Protein AF-A0A5D2ZZ14-F1 (afdb_monomer)

Radius of gyration: 27.34 Å; Cα contacts (8 Å, |Δi|>4): 547; chains: 1; bounding box: 108×76×52 Å

Structure (mmCIF, N/CA/C/O backbone):
data_AF-A0A5D2ZZ14-F1
#
_entry.id   AF-A0A5D2ZZ14-F1
#
loop_
_atom_site.group_PDB
_atom_site.id
_atom_site.type_symbol
_atom_site.label_atom_id
_atom_site.label_alt_id
_atom_site.label_comp_id
_atom_site.label_asym_id
_atom_site.label_entity_id
_atom_site.label_seq_id
_atom_site.pdbx_PDB_ins_code
_atom_site.Cartn_x
_atom_site.Cartn_y
_atom_site.Cartn_z
_atom_site.occupancy
_atom_site.B_iso_or_equiv
_atom_site.auth_seq_id
_atom_site.auth_comp_id
_atom_site.auth_asym_id
_atom_site.auth_atom_id
_atom_site.pdbx_PDB_model_num
ATOM 1 N N . MET A 1 1 ? 46.702 -45.401 -21.274 1.00 42.28 1 MET A N 1
ATOM 2 C CA . MET A 1 1 ? 46.137 -44.127 -21.762 1.00 42.28 1 MET A CA 1
ATOM 3 C C . MET A 1 1 ? 44.648 -44.325 -21.913 1.00 42.28 1 MET A C 1
ATOM 5 O O . MET A 1 1 ? 44.221 -45.304 -22.508 1.00 42.28 1 MET A O 1
ATOM 9 N N . THR A 1 2 ? 43.907 -43.478 -21.222 1.00 32.59 2 THR A N 1
ATOM 10 C CA . THR A 1 2 ? 42.638 -43.782 -20.563 1.00 32.59 2 THR A CA 1
ATOM 11 C C . THR A 1 2 ? 41.507 -43.068 -21.288 1.00 32.59 2 THR A C 1
ATOM 13 O O . THR A 1 2 ? 41.623 -41.875 -21.540 1.00 32.59 2 THR A O 1
ATOM 16 N N . THR A 1 3 ? 40.404 -43.756 -21.573 1.00 31.88 3 THR A N 1
ATOM 17 C CA . THR A 1 3 ? 39.113 -43.118 -21.870 1.00 31.88 3 THR A CA 1
ATOM 18 C C . THR A 1 3 ? 38.032 -43.852 -21.079 1.00 31.88 3 THR A C 1
ATOM 20 O O . THR A 1 3 ? 37.531 -44.894 -21.483 1.00 31.88 3 THR A O 1
ATOM 23 N N . MET A 1 4 ? 37.735 -43.330 -19.884 1.00 31.64 4 MET A N 1
ATOM 24 C CA . MET A 1 4 ? 36.569 -43.718 -19.091 1.00 31.64 4 MET A CA 1
ATOM 25 C C . MET A 1 4 ? 35.411 -42.791 -19.456 1.00 31.64 4 MET A C 1
ATOM 27 O O . MET A 1 4 ? 35.480 -41.582 -19.248 1.00 31.64 4 MET A O 1
ATOM 31 N N . THR A 1 5 ? 34.348 -43.371 -19.999 1.00 32.75 5 THR A N 1
ATOM 32 C CA . THR A 1 5 ? 33.032 -42.753 -20.170 1.00 32.75 5 THR A CA 1
ATOM 33 C C . THR A 1 5 ? 32.261 -42.845 -18.855 1.00 32.75 5 THR A C 1
ATOM 35 O O . THR A 1 5 ? 31.890 -43.940 -18.437 1.00 32.75 5 THR A O 1
ATOM 38 N N . ALA A 1 6 ? 32.024 -41.705 -18.203 1.00 32.75 6 ALA A N 1
ATOM 39 C CA . ALA A 1 6 ? 31.166 -41.598 -17.026 1.00 32.75 6 ALA A CA 1
ATOM 40 C C . ALA A 1 6 ? 29.782 -41.071 -17.437 1.00 32.75 6 ALA A C 1
ATOM 42 O O . ALA A 1 6 ? 29.617 -39.905 -17.785 1.00 32.75 6 ALA A O 1
ATOM 43 N N . THR A 1 7 ? 28.788 -41.953 -17.404 1.00 30.28 7 THR A N 1
ATOM 44 C CA . THR A 1 7 ? 27.357 -41.632 -17.442 1.00 30.28 7 THR A CA 1
ATOM 45 C C . THR A 1 7 ? 26.909 -41.173 -16.055 1.00 30.28 7 THR A C 1
ATOM 47 O O . THR A 1 7 ? 26.884 -41.977 -15.125 1.00 30.28 7 THR A O 1
ATOM 50 N N . ALA A 1 8 ? 26.556 -39.894 -15.913 1.00 31.27 8 ALA A N 1
ATOM 51 C CA . ALA A 1 8 ? 25.973 -39.342 -14.693 1.00 31.27 8 ALA A CA 1
ATOM 52 C C . ALA A 1 8 ? 24.440 -39.342 -14.796 1.00 31.27 8 ALA A C 1
ATOM 54 O O . ALA A 1 8 ? 23.846 -38.585 -15.561 1.00 31.27 8 ALA A O 1
ATOM 55 N N . THR A 1 9 ? 23.807 -40.220 -14.026 1.00 29.83 9 THR A N 1
ATOM 56 C CA . THR A 1 9 ? 22.367 -40.251 -13.754 1.00 29.83 9 THR A CA 1
ATOM 57 C C . THR A 1 9 ? 22.027 -39.250 -12.648 1.00 29.83 9 THR A C 1
ATOM 59 O O . THR A 1 9 ? 22.594 -39.325 -11.559 1.00 29.83 9 THR A O 1
ATOM 62 N N . ALA A 1 10 ? 21.104 -38.325 -12.919 1.00 32.06 10 ALA A N 1
ATOM 63 C CA . ALA A 1 10 ? 20.588 -37.355 -11.950 1.00 32.06 10 ALA A CA 1
ATOM 64 C C . ALA A 1 10 ? 19.589 -38.008 -10.967 1.00 32.06 10 ALA A C 1
ATOM 66 O O . ALA A 1 10 ? 18.747 -38.792 -11.414 1.00 32.06 10 ALA A O 1
ATOM 67 N N . PRO A 1 11 ? 19.627 -37.693 -9.656 1.00 34.91 11 PRO A N 1
ATOM 68 C CA . PRO A 1 11 ? 18.596 -38.117 -8.714 1.00 34.91 11 PRO A CA 1
ATOM 69 C C . PRO A 1 11 ? 17.420 -37.117 -8.687 1.00 34.91 11 PRO A C 1
ATOM 71 O O . PRO A 1 11 ? 17.613 -35.929 -8.965 1.00 34.91 11 PRO A O 1
ATOM 74 N N . PRO A 1 12 ? 16.196 -37.561 -8.349 1.00 30.20 12 PRO A N 1
ATOM 75 C CA . PRO A 1 12 ? 15.028 -36.691 -8.284 1.00 30.20 12 PRO A CA 1
ATOM 76 C C . PRO A 1 12 ? 15.084 -35.811 -7.028 1.00 30.20 12 PRO A C 1
ATOM 78 O O . PRO A 1 12 ? 15.331 -36.292 -5.922 1.00 30.20 12 PRO A O 1
ATOM 81 N N . CYS A 1 13 ? 14.851 -34.510 -7.206 1.00 27.03 13 CYS A N 1
ATOM 82 C CA . CYS A 1 13 ? 14.815 -33.535 -6.123 1.00 27.03 13 CYS A CA 1
ATOM 83 C C . CYS A 1 13 ? 13.505 -33.687 -5.331 1.00 27.03 13 CYS A C 1
ATOM 85 O O . CYS A 1 13 ? 12.409 -33.545 -5.875 1.00 27.03 13 CYS A O 1
ATOM 87 N N . VAL A 1 14 ? 13.641 -34.028 -4.051 1.00 29.66 14 VAL A N 1
ATOM 88 C CA . VAL A 1 14 ? 12.559 -34.186 -3.077 1.00 29.66 14 VAL A CA 1
ATOM 89 C C . VAL A 1 14 ? 12.179 -32.805 -2.545 1.00 29.66 14 VAL A C 1
ATOM 91 O O . VAL A 1 14 ? 13.000 -32.124 -1.937 1.00 29.66 14 VAL A O 1
ATOM 94 N N . ALA A 1 15 ? 10.930 -32.393 -2.762 1.00 29.52 15 ALA A N 1
ATOM 95 C CA . ALA A 1 15 ? 10.366 -31.190 -2.165 1.00 29.52 15 ALA A CA 1
ATOM 96 C C . ALA A 1 15 ? 10.043 -31.443 -0.682 1.00 29.52 15 ALA A C 1
ATOM 98 O O . ALA A 1 15 ? 9.149 -32.226 -0.358 1.00 29.52 15 ALA A O 1
ATOM 99 N N . HIS A 1 16 ? 10.755 -30.771 0.224 1.00 26.58 16 HIS A N 1
ATOM 100 C CA . HIS A 1 16 ? 10.372 -30.695 1.632 1.00 26.58 16 HIS A CA 1
ATOM 101 C C . HIS A 1 16 ? 9.268 -29.642 1.807 1.00 26.58 16 HIS A C 1
ATOM 103 O O . HIS A 1 16 ? 9.527 -28.442 1.837 1.00 26.58 16 HIS A O 1
ATOM 109 N N . LEU A 1 17 ? 8.024 -30.113 1.927 1.00 26.77 17 LEU A N 1
ATOM 110 C CA . LEU A 1 17 ? 6.899 -29.351 2.467 1.00 26.77 17 LEU A CA 1
ATOM 111 C C . LEU A 1 17 ? 7.057 -29.226 3.988 1.00 26.77 17 LEU A C 1
ATOM 113 O O . LEU A 1 17 ? 6.993 -30.228 4.701 1.00 26.77 17 LEU A O 1
ATOM 117 N N . VAL A 1 18 ? 7.189 -28.002 4.495 1.00 28.42 18 VAL A N 1
ATOM 118 C CA . VAL A 1 18 ? 6.901 -27.699 5.903 1.00 28.42 18 VAL A CA 1
ATOM 119 C C . VAL A 1 18 ? 5.421 -27.335 5.983 1.00 28.42 18 VAL A C 1
ATOM 121 O O . VAL A 1 18 ? 5.010 -26.248 5.589 1.00 28.42 18 VAL A O 1
ATOM 124 N N . SER A 1 19 ? 4.599 -28.286 6.433 1.00 25.14 19 SER A N 1
ATOM 125 C CA . SER A 1 19 ? 3.158 -28.098 6.605 1.00 25.14 19 SER A CA 1
ATOM 126 C C . SER A 1 19 ? 2.850 -27.315 7.881 1.00 25.14 19 SER A C 1
ATOM 128 O O . SER A 1 19 ? 3.304 -27.703 8.960 1.00 25.14 19 SER A O 1
ATOM 130 N N . ARG A 1 20 ? 1.965 -26.319 7.796 1.00 27.44 20 ARG A N 1
ATOM 131 C CA . ARG A 1 20 ? 1.110 -25.919 8.919 1.00 27.44 20 ARG A CA 1
ATOM 132 C C . ARG A 1 20 ? -0.347 -26.256 8.575 1.00 27.44 20 ARG A C 1
ATOM 134 O O . ARG A 1 20 ? -0.914 -25.718 7.638 1.00 27.44 20 ARG A O 1
ATOM 141 N N . SER A 1 21 ? -0.853 -27.250 9.310 1.00 26.89 21 SER A N 1
ATOM 142 C CA . SER A 1 21 ? -2.240 -27.587 9.676 1.00 26.89 21 SER A CA 1
ATOM 143 C C . SER A 1 21 ? -3.395 -27.170 8.745 1.00 26.89 21 SER A C 1
ATOM 145 O O . SER A 1 21 ? -3.759 -26.003 8.679 1.00 26.89 21 SER A O 1
ATOM 147 N N . THR A 1 22 ? -4.073 -28.155 8.142 1.00 28.88 22 THR A N 1
ATOM 148 C CA . THR A 1 22 ? -5.430 -27.999 7.584 1.00 28.88 22 THR A CA 1
ATOM 149 C C . THR A 1 22 ? -6.425 -28.833 8.389 1.00 28.88 22 THR A C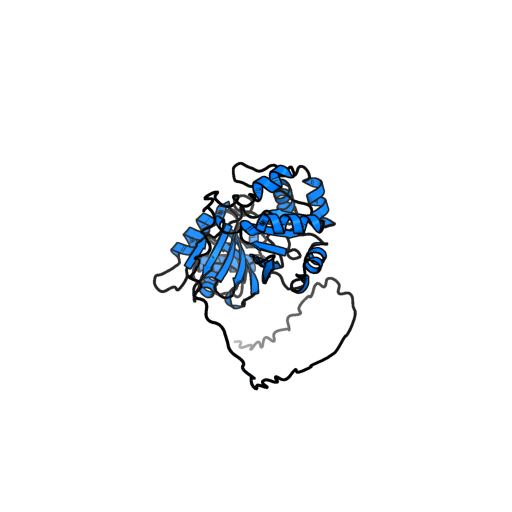 1
ATOM 151 O O . THR A 1 22 ? -6.304 -30.056 8.496 1.00 28.88 22 THR A O 1
ATOM 154 N N . ALA A 1 23 ? -7.427 -28.161 8.958 1.00 29.58 23 ALA A N 1
ATOM 155 C CA . ALA A 1 23 ? -8.636 -28.790 9.469 1.00 29.58 23 ALA A CA 1
ATOM 156 C C . ALA A 1 23 ? -9.648 -28.993 8.325 1.00 29.58 23 ALA A C 1
ATOM 158 O O . ALA A 1 23 ? -9.678 -28.264 7.338 1.00 29.58 23 ALA A O 1
ATOM 159 N N . ARG A 1 24 ? -10.428 -30.062 8.462 1.00 26.81 24 ARG A N 1
ATOM 160 C CA . ARG A 1 24 ? -11.252 -30.746 7.457 1.00 26.81 24 ARG A CA 1
ATOM 161 C C . ARG A 1 24 ? -12.703 -30.222 7.460 1.00 26.81 24 ARG A C 1
ATOM 163 O O . ARG A 1 24 ? -13.135 -29.751 8.503 1.00 26.81 24 ARG A O 1
ATOM 170 N N . LEU A 1 25 ? -13.437 -30.493 6.359 1.00 26.95 25 LEU A N 1
ATOM 171 C CA . LEU A 1 25 ? -14.916 -30.570 6.145 1.00 26.95 25 LEU A CA 1
ATOM 172 C C . LEU A 1 25 ? -15.438 -29.520 5.138 1.00 26.95 25 LEU A C 1
ATOM 174 O O . LEU A 1 25 ? -14.939 -28.411 5.119 1.00 26.95 25 LEU A O 1
ATOM 178 N N . GLN A 1 26 ? -16.482 -29.717 4.327 1.00 28.02 26 GLN A N 1
ATOM 179 C CA . GLN A 1 26 ? -17.103 -30.861 3.646 1.00 28.02 26 GLN A CA 1
ATOM 180 C C . GLN A 1 26 ? -18.035 -30.258 2.553 1.00 28.02 26 GLN A C 1
ATOM 182 O O . GLN A 1 26 ? -18.461 -29.115 2.659 1.00 28.02 26 GLN A O 1
ATOM 187 N N . HIS A 1 27 ? -18.306 -31.036 1.502 1.00 25.66 27 HIS A N 1
ATOM 188 C CA . HIS A 1 27 ? -19.224 -30.846 0.357 1.00 25.66 27 HIS A CA 1
ATOM 189 C C . HIS A 1 27 ? -20.370 -29.808 0.405 1.00 25.66 27 HIS A C 1
ATOM 191 O O . HIS A 1 27 ? -21.161 -29.805 1.339 1.00 25.66 27 HIS A O 1
ATOM 197 N N . SER A 1 28 ? -20.650 -29.180 -0.754 1.00 26.64 28 SER A N 1
ATOM 198 C CA . SER A 1 28 ? -22.007 -29.189 -1.342 1.00 26.64 28 SER A CA 1
ATOM 199 C C . SER A 1 28 ? -22.012 -28.903 -2.858 1.00 26.64 28 SER A C 1
ATOM 201 O O . SER A 1 28 ? -21.246 -28.083 -3.355 1.00 26.64 28 SER A O 1
ATOM 203 N N . ARG A 1 29 ? -22.868 -29.632 -3.588 1.00 24.75 29 ARG A N 1
ATOM 204 C CA . ARG A 1 29 ? -23.187 -29.525 -5.029 1.00 24.75 29 ARG A CA 1
ATOM 205 C C . ARG A 1 29 ? -24.448 -28.663 -5.217 1.00 24.75 29 ARG A C 1
ATOM 207 O O . ARG A 1 29 ? -25.246 -28.600 -4.291 1.00 24.75 29 ARG A O 1
ATOM 214 N N . ALA A 1 30 ? -24.675 -28.223 -6.466 1.00 25.44 30 ALA A N 1
ATOM 215 C CA . ALA A 1 30 ? -25.934 -27.754 -7.099 1.00 25.44 30 ALA A CA 1
ATOM 216 C C . ALA A 1 30 ? -25.952 -26.244 -7.404 1.00 25.44 30 ALA A C 1
ATOM 218 O O . ALA A 1 30 ? -25.410 -25.460 -6.646 1.00 25.44 30 ALA A O 1
ATOM 219 N N . ALA A 1 31 ? -26.578 -25.737 -8.465 1.00 26.89 31 ALA A N 1
ATOM 220 C CA . ALA A 1 31 ? -27.102 -26.312 -9.699 1.00 26.89 31 ALA A CA 1
ATOM 221 C C . ALA A 1 31 ? -27.309 -25.151 -10.688 1.00 26.89 31 ALA A C 1
ATOM 223 O O . ALA A 1 31 ? -27.576 -24.014 -10.310 1.00 26.89 31 ALA A O 1
ATOM 224 N N . LEU A 1 32 ? -27.180 -25.495 -11.962 1.00 23.08 32 LEU A N 1
ATOM 225 C CA . LEU A 1 32 ? -27.415 -24.684 -13.145 1.00 23.08 32 LEU A CA 1
ATOM 226 C C . LEU A 1 32 ? -28.915 -24.364 -13.279 1.00 23.08 32 LEU A C 1
ATOM 228 O O . LEU A 1 32 ? -29.704 -25.304 -13.328 1.00 23.08 32 LEU A O 1
ATOM 232 N N . LEU A 1 33 ? -29.315 -23.097 -13.426 1.00 26.55 33 LEU A N 1
ATOM 233 C CA . LEU A 1 33 ? -30.639 -22.752 -13.961 1.00 26.55 33 LEU A CA 1
ATOM 234 C C . LEU A 1 33 ? -30.565 -21.528 -14.881 1.00 26.55 33 LEU A C 1
ATOM 236 O O . LEU A 1 33 ? -30.298 -20.403 -14.472 1.00 26.55 33 LEU A O 1
ATOM 240 N N . LEU A 1 34 ? -30.816 -21.819 -16.156 1.00 24.48 34 LEU A N 1
ATOM 241 C CA . LEU A 1 34 ? -31.118 -20.904 -17.250 1.00 24.48 34 LEU A CA 1
ATOM 242 C C . LEU A 1 34 ? -32.399 -20.116 -16.950 1.00 24.48 34 LEU A C 1
ATOM 244 O O . LEU A 1 34 ? -33.389 -20.712 -16.523 1.00 24.48 34 LEU A O 1
ATOM 248 N N . HIS A 1 35 ? -32.434 -18.827 -17.292 1.00 28.47 35 HIS A N 1
ATOM 249 C CA . HIS A 1 35 ? -33.689 -18.119 -17.539 1.00 28.47 35 HIS A CA 1
ATOM 250 C C . HIS A 1 35 ? -33.669 -17.437 -18.905 1.00 28.47 35 HIS A C 1
ATOM 252 O O . HIS A 1 35 ? -32.748 -16.709 -19.267 1.00 28.47 35 HIS A O 1
ATOM 258 N N . GLN A 1 36 ? -34.699 -17.783 -19.672 1.00 28.59 36 GLN A N 1
ATOM 259 C CA . GLN A 1 36 ? -34.984 -17.352 -21.027 1.00 28.59 36 GLN A CA 1
ATOM 260 C C . GLN A 1 36 ? -35.676 -15.987 -21.025 1.00 28.59 36 GLN A C 1
ATOM 262 O O . GLN A 1 36 ? -36.493 -15.680 -20.159 1.00 28.59 36 GLN A O 1
ATOM 267 N N . ASN A 1 37 ? -35.373 -15.207 -22.060 1.00 27.06 37 ASN A N 1
ATOM 268 C CA . ASN A 1 37 ? -36.070 -13.985 -22.439 1.00 27.06 37 ASN A CA 1
ATOM 269 C C . ASN A 1 37 ? -37.509 -14.270 -22.890 1.00 27.06 37 ASN A C 1
ATOM 271 O O . ASN A 1 37 ? -37.741 -15.187 -23.678 1.00 27.06 37 ASN A O 1
ATOM 275 N N . ALA A 1 38 ? -38.442 -13.388 -22.530 1.00 30.41 38 ALA A N 1
ATOM 276 C CA . ALA A 1 38 ? -39.684 -13.210 -23.275 1.00 30.41 38 ALA A CA 1
ATOM 277 C C . ALA A 1 38 ? -40.059 -11.726 -23.313 1.00 30.41 38 ALA A C 1
ATOM 279 O O . ALA A 1 38 ? -40.232 -11.069 -22.289 1.00 30.41 38 ALA A O 1
ATOM 280 N N . ALA A 1 39 ? -40.162 -11.213 -24.533 1.00 25.92 39 ALA A N 1
ATOM 281 C CA . ALA A 1 39 ? -40.507 -9.846 -24.853 1.00 25.92 39 ALA A CA 1
ATOM 282 C C . ALA A 1 39 ? -41.952 -9.750 -25.376 1.00 25.92 39 ALA A C 1
ATOM 284 O O . ALA A 1 39 ? -42.486 -10.701 -25.939 1.00 25.92 39 ALA A O 1
ATOM 285 N N . PHE A 1 40 ? -42.501 -8.537 -25.269 1.00 26.31 40 PHE A N 1
ATOM 286 C CA . PHE A 1 40 ? -43.596 -7.956 -26.057 1.00 26.31 40 PHE A CA 1
ATOM 287 C C . PHE A 1 40 ? -45.018 -8.541 -25.963 1.00 26.31 40 PHE A C 1
ATOM 289 O O . PHE A 1 40 ? -45.344 -9.573 -26.543 1.00 26.31 40 PHE A O 1
ATOM 296 N N . ARG A 1 41 ? -45.950 -7.695 -25.490 1.00 25.41 41 ARG A N 1
ATOM 297 C CA . ARG A 1 41 ? -47.263 -7.560 -26.140 1.00 25.41 41 ARG A CA 1
ATOM 298 C C . ARG A 1 41 ? -47.822 -6.139 -26.026 1.00 25.41 41 ARG A C 1
ATOM 300 O O . ARG A 1 41 ? -48.012 -5.603 -24.944 1.00 25.41 41 ARG A O 1
ATOM 307 N N . THR A 1 42 ? -48.092 -5.552 -27.186 1.00 27.16 42 THR A N 1
ATOM 308 C CA . THR A 1 42 ? -48.780 -4.277 -27.413 1.00 27.16 42 THR A CA 1
ATOM 309 C C . THR A 1 42 ? -50.266 -4.523 -27.711 1.00 27.16 42 THR A C 1
ATOM 311 O O . THR A 1 42 ? -50.590 -5.516 -28.364 1.00 27.16 42 THR A O 1
ATOM 314 N N . LYS A 1 43 ? -51.165 -3.597 -27.324 1.00 29.22 43 LYS A N 1
ATOM 315 C CA . LYS A 1 43 ? -52.020 -2.810 -28.253 1.00 29.22 43 LYS A CA 1
ATOM 316 C C . LYS A 1 43 ? -53.137 -1.997 -27.563 1.00 29.22 43 LYS A C 1
ATOM 318 O O . LYS A 1 43 ? -53.957 -2.545 -26.845 1.00 29.22 43 LYS A O 1
ATOM 323 N N . LYS A 1 44 ? -53.169 -0.721 -27.983 1.00 28.05 44 LYS A N 1
ATOM 324 C CA . LYS A 1 44 ? -54.287 0.172 -28.380 1.00 28.05 44 LYS A CA 1
ATOM 325 C C . LYS A 1 44 ? -55.445 0.451 -27.405 1.00 28.05 44 LYS A C 1
ATOM 327 O O . LYS A 1 44 ? -56.213 -0.438 -27.084 1.00 28.05 44 LYS A O 1
ATOM 332 N N . THR A 1 45 ? -55.544 1.669 -26.862 1.00 26.16 45 THR A N 1
ATOM 333 C CA . THR A 1 45 ? -56.210 2.907 -27.369 1.00 26.16 45 THR A CA 1
ATOM 334 C C . THR A 1 45 ? -57.735 2.882 -27.501 1.00 26.16 45 THR A C 1
ATOM 336 O O . THR A 1 45 ? -58.276 2.317 -28.446 1.00 26.16 45 THR A O 1
ATOM 339 N N . THR A 1 46 ? -58.374 3.734 -26.694 1.00 28.19 46 THR A N 1
ATOM 340 C CA . THR A 1 46 ? -59.618 4.438 -27.035 1.00 28.19 46 THR A CA 1
ATOM 341 C C . THR A 1 46 ? -59.502 5.892 -26.572 1.00 28.19 46 THR A C 1
ATOM 343 O O . THR A 1 46 ? -59.144 6.173 -25.432 1.00 28.19 46 THR A O 1
ATOM 346 N N . LYS A 1 47 ? -59.723 6.813 -27.516 1.00 30.59 47 LYS A N 1
ATOM 347 C CA . LYS A 1 47 ? -59.713 8.273 -27.356 1.00 30.59 47 LYS A CA 1
ATOM 348 C C . LYS A 1 47 ? -61.016 8.746 -26.705 1.00 30.59 47 LYS A C 1
ATOM 350 O O . LYS A 1 47 ? -62.060 8.191 -27.020 1.00 30.59 47 LYS A O 1
ATOM 355 N N . ASN A 1 48 ? -60.959 9.858 -25.971 1.00 26.91 48 ASN A N 1
ATOM 356 C CA . ASN A 1 48 ? -61.861 10.986 -26.214 1.00 26.91 48 ASN A CA 1
ATOM 357 C C . ASN A 1 48 ? -61.234 12.306 -25.737 1.00 26.91 48 ASN A C 1
ATOM 359 O O . ASN A 1 48 ? -60.733 12.417 -24.623 1.00 26.91 48 ASN A O 1
ATOM 363 N N . ASN A 1 49 ? -61.237 13.275 -26.653 1.00 29.08 49 ASN A N 1
ATOM 364 C CA . ASN A 1 49 ? -60.751 14.644 -26.507 1.00 29.08 49 ASN A CA 1
ATOM 365 C C . ASN A 1 49 ? -61.848 15.537 -25.903 1.00 29.08 49 ASN A C 1
ATOM 367 O O . ASN A 1 49 ? -63.004 15.380 -26.283 1.00 29.08 49 ASN A O 1
ATOM 371 N N . LEU A 1 50 ? -61.472 16.525 -25.084 1.00 28.58 50 LEU A N 1
ATOM 372 C CA . LEU A 1 50 ? -61.614 17.974 -25.347 1.00 28.58 50 LEU A CA 1
ATOM 373 C C . LEU A 1 50 ? -61.371 18.761 -24.042 1.00 28.58 50 LEU A C 1
ATOM 375 O O . LEU A 1 50 ? -62.170 18.709 -23.117 1.00 28.58 50 LEU A O 1
ATOM 379 N N . SER A 1 51 ? -60.321 19.576 -23.986 1.00 29.34 51 SER A N 1
ATOM 380 C CA . SER A 1 51 ? -60.474 21.034 -24.084 1.00 29.34 51 SER A CA 1
ATOM 381 C C . SER A 1 51 ? -59.103 21.709 -24.024 1.00 29.34 51 SER A C 1
ATOM 383 O O . SER A 1 51 ? -58.225 21.363 -23.240 1.00 29.34 51 SER A O 1
ATOM 385 N N . SER A 1 52 ? -58.920 22.651 -24.937 1.00 37.59 52 SER A N 1
ATOM 386 C CA . SER A 1 52 ? -57.755 23.506 -25.091 1.00 37.59 52 SER A CA 1
ATOM 387 C C . SER A 1 52 ? -57.703 24.567 -23.995 1.00 37.59 52 SER A C 1
ATOM 389 O O . SER A 1 52 ? -58.629 25.372 -23.893 1.00 37.59 52 SER A O 1
ATOM 391 N N . ARG A 1 53 ? -56.583 24.665 -23.276 1.00 33.72 53 ARG A N 1
ATOM 392 C CA . ARG A 1 53 ? -56.127 25.925 -22.679 1.00 33.72 53 ARG A CA 1
ATOM 393 C C . ARG A 1 53 ? -54.611 26.010 -22.782 1.00 33.72 53 ARG A C 1
ATOM 395 O O . ARG A 1 53 ? -53.900 25.154 -22.270 1.00 33.72 53 ARG A O 1
ATOM 402 N N . ASN A 1 54 ? -54.156 27.052 -23.474 1.00 38.78 54 ASN A N 1
ATOM 403 C CA . ASN A 1 54 ? -52.778 27.517 -23.472 1.00 38.78 54 ASN A CA 1
ATOM 404 C C . ASN A 1 54 ? -52.291 27.646 -22.028 1.00 38.78 54 ASN A C 1
ATOM 406 O O . ASN A 1 54 ? -52.815 28.466 -21.275 1.00 38.78 54 ASN A O 1
ATOM 410 N N . THR A 1 55 ? -51.275 26.877 -21.663 1.00 34.72 55 THR A N 1
ATOM 411 C CA . THR A 1 55 ? -50.473 27.154 -20.477 1.00 34.72 55 THR A CA 1
ATOM 412 C C . THR A 1 55 ? -49.059 27.378 -20.954 1.00 34.72 55 THR A C 1
ATOM 414 O O . THR A 1 55 ? -48.354 26.444 -21.336 1.00 34.72 55 THR A O 1
ATOM 417 N N . SER A 1 56 ? -48.711 28.661 -20.995 1.00 36.12 56 SER A N 1
ATOM 418 C CA . SER A 1 56 ? -47.358 29.171 -21.086 1.00 36.12 56 SER A CA 1
ATOM 419 C C . SER A 1 56 ? -46.397 28.295 -20.296 1.00 36.12 56 SER A C 1
ATOM 421 O O . SER A 1 56 ? -46.689 27.890 -19.173 1.00 36.12 56 SER A O 1
ATOM 423 N N . SER A 1 57 ? -45.243 28.047 -20.900 1.00 38.75 57 SER A N 1
ATOM 424 C CA . SER A 1 57 ? -44.041 27.562 -20.244 1.00 38.75 57 SER A CA 1
ATOM 425 C C . SER A 1 57 ? -43.727 28.430 -19.024 1.00 38.75 57 SER A C 1
ATOM 427 O O . SER A 1 57 ? -43.057 29.459 -19.132 1.00 38.75 57 SER A O 1
ATOM 429 N N . THR A 1 58 ? -44.208 28.034 -17.853 1.00 33.31 58 THR A N 1
ATOM 430 C CA . THR A 1 58 ? -43.627 28.471 -16.592 1.00 33.31 58 THR A CA 1
ATOM 431 C C . THR A 1 58 ? -42.318 27.718 -16.453 1.00 33.31 58 THR A C 1
ATOM 433 O O . THR A 1 58 ? -42.267 26.575 -16.006 1.00 33.31 58 THR A O 1
ATOM 436 N N . ILE A 1 59 ? -41.252 28.370 -16.916 1.00 36.09 59 ILE A N 1
ATOM 437 C CA . ILE A 1 59 ? -39.890 28.113 -16.463 1.00 36.09 59 ILE A CA 1
ATOM 438 C C . ILE A 1 59 ? -39.991 28.053 -14.939 1.00 36.09 59 ILE A C 1
ATOM 440 O O . ILE A 1 59 ? -40.400 29.037 -14.319 1.00 36.09 59 ILE A O 1
ATOM 444 N N . ALA A 1 60 ? -39.744 26.876 -14.360 1.00 42.25 60 ALA A N 1
ATOM 445 C CA . ALA A 1 60 ? -39.672 26.730 -12.917 1.00 42.25 60 ALA A CA 1
ATOM 446 C C . ALA A 1 60 ? -38.699 27.802 -12.424 1.00 42.25 60 ALA A C 1
ATOM 448 O O . ALA A 1 60 ? -37.564 27.869 -12.902 1.00 42.25 60 ALA A O 1
ATOM 449 N N . ALA A 1 61 ? -39.204 28.703 -11.581 1.00 45.53 61 ALA A N 1
ATOM 450 C CA . ALA A 1 61 ? -38.437 29.814 -11.055 1.00 45.53 61 ALA A CA 1
ATOM 451 C C . ALA A 1 61 ? -37.111 29.270 -10.523 1.00 45.53 61 ALA A C 1
ATOM 453 O O . ALA A 1 61 ? -37.105 28.303 -9.758 1.00 45.53 61 ALA A O 1
ATOM 454 N N . ALA A 1 62 ? -36.006 29.854 -10.988 1.00 43.12 62 ALA A N 1
ATOM 455 C CA . ALA A 1 62 ? -34.686 29.535 -10.484 1.00 43.12 62 ALA A CA 1
ATOM 456 C C . ALA A 1 62 ? -34.737 29.636 -8.956 1.00 43.12 62 ALA A C 1
ATOM 458 O O . ALA A 1 62 ? -35.095 30.686 -8.415 1.00 43.12 62 ALA A O 1
ATOM 459 N N . LEU A 1 63 ? -34.429 28.529 -8.276 1.00 51.69 63 LEU A N 1
ATOM 460 C CA . LEU A 1 63 ? -34.125 28.577 -6.853 1.00 51.69 63 LEU A CA 1
ATOM 461 C C . LEU A 1 63 ? -33.042 29.649 -6.665 1.00 51.69 63 LEU A C 1
ATOM 463 O O . LEU A 1 63 ? -32.169 29.758 -7.536 1.00 51.69 63 LEU A O 1
ATOM 467 N N . PRO A 1 64 ? -33.094 30.459 -5.592 1.00 47.09 64 PRO A N 1
ATOM 468 C CA . PRO A 1 64 ? -32.009 31.373 -5.281 1.00 47.09 64 PRO A CA 1
ATOM 469 C C . PRO A 1 64 ? -30.716 30.568 -5.337 1.00 47.09 64 PRO A C 1
ATOM 471 O O . PRO A 1 64 ? -30.592 29.551 -4.657 1.00 47.09 64 PRO A O 1
ATOM 474 N N . PHE A 1 65 ? -29.816 30.961 -6.233 1.00 53.12 65 PHE A N 1
ATOM 475 C CA . PHE A 1 65 ? -28.508 30.345 -6.361 1.00 53.12 65 PHE A CA 1
ATOM 476 C C . PHE A 1 65 ? -27.734 30.723 -5.100 1.00 53.12 65 PHE A C 1
ATOM 478 O O . PHE A 1 65 ? -27.071 31.758 -5.042 1.00 53.12 65 PHE A O 1
ATOM 485 N N . GLU A 1 66 ? -27.932 29.940 -4.044 1.00 49.09 66 GLU A N 1
ATOM 486 C CA . GLU A 1 66 ? -27.175 30.047 -2.814 1.00 49.09 66 GLU A CA 1
ATOM 487 C C . GLU A 1 66 ? -25.784 29.496 -3.129 1.00 49.09 66 GLU A C 1
ATOM 489 O O . GLU A 1 66 ? -25.548 28.295 -3.195 1.00 49.09 66 GLU A O 1
ATOM 494 N N . LEU A 1 67 ? -24.881 30.425 -3.438 1.00 51.53 67 LEU A N 1
ATOM 495 C CA . LEU A 1 67 ? -23.447 30.226 -3.640 1.00 51.53 67 LEU A CA 1
ATOM 496 C C . LEU A 1 67 ? -22.716 29.962 -2.319 1.00 51.53 67 LEU A C 1
ATOM 498 O O . LEU A 1 67 ? -21.542 30.307 -2.191 1.00 51.53 67 LEU A O 1
ATOM 502 N N . SER A 1 68 ? -23.376 29.385 -1.314 1.00 48.53 68 SER A N 1
ATOM 503 C CA . SER A 1 68 ? -22.600 28.710 -0.287 1.00 48.53 68 SER A CA 1
ATOM 504 C C . SER A 1 68 ? -21.878 27.581 -1.023 1.00 48.53 68 SER A C 1
ATOM 506 O O . SER A 1 68 ? -22.543 26.735 -1.633 1.00 48.53 68 SER A O 1
ATOM 508 N N . PRO A 1 69 ? -20.529 27.573 -1.071 1.00 52.78 69 PRO A N 1
ATOM 509 C CA . PRO A 1 69 ? -19.850 26.356 -1.475 1.00 52.78 69 PRO A CA 1
ATOM 510 C C . PRO A 1 69 ? -20.465 25.224 -0.640 1.00 52.78 69 PRO A C 1
ATOM 512 O O . PRO A 1 69 ? -20.764 25.460 0.542 1.00 52.78 69 PRO A O 1
ATOM 515 N N . PRO A 1 70 ? -20.735 24.046 -1.235 1.00 49.22 70 PRO A N 1
ATOM 516 C CA . PRO A 1 70 ? -21.177 22.905 -0.443 1.00 49.22 70 PRO A CA 1
ATOM 517 C C . PRO A 1 70 ? -20.244 22.794 0.771 1.00 49.22 70 PRO A C 1
ATOM 519 O O . PRO A 1 70 ? -19.064 23.142 0.619 1.00 49.22 70 PRO A O 1
ATOM 522 N N . PRO A 1 71 ? -20.751 22.406 1.961 1.00 51.88 71 PRO A N 1
ATOM 523 C CA . PRO A 1 71 ? -19.900 22.218 3.130 1.00 51.88 71 PRO A CA 1
ATOM 524 C C . PRO A 1 71 ? -18.653 21.486 2.661 1.00 51.88 71 PRO A C 1
ATOM 526 O O . PRO A 1 71 ? -18.789 20.481 1.965 1.00 51.88 71 PRO A O 1
ATOM 529 N N . ILE A 1 72 ? -17.471 22.058 2.908 1.00 55.00 72 ILE A N 1
ATOM 530 C CA . ILE A 1 72 ? -16.221 21.369 2.596 1.00 55.00 72 ILE A CA 1
ATOM 531 C C . ILE A 1 72 ? -16.360 20.048 3.340 1.00 55.00 72 ILE A C 1
ATOM 533 O O . ILE A 1 72 ? -16.500 20.074 4.564 1.00 55.00 72 ILE A O 1
ATOM 537 N N . ASP A 1 73 ? -16.513 18.956 2.583 1.00 54.03 73 ASP A N 1
ATOM 538 C CA . ASP A 1 73 ? -16.780 17.630 3.125 1.00 54.03 73 ASP A CA 1
ATOM 539 C C . ASP A 1 73 ? -15.852 17.425 4.317 1.00 54.03 73 ASP A C 1
ATOM 541 O O . ASP A 1 73 ? -14.665 17.736 4.208 1.00 54.03 73 ASP A O 1
ATOM 545 N N . HIS A 1 74 ? -16.430 17.000 5.446 1.00 57.09 74 HIS A N 1
ATOM 546 C CA . HIS A 1 74 ? -15.742 16.775 6.713 1.00 57.09 74 HIS A CA 1
ATOM 547 C C . HIS A 1 74 ? -14.323 16.277 6.461 1.00 57.09 74 HIS A C 1
ATOM 549 O O . HIS A 1 74 ? -14.154 15.155 5.976 1.00 57.09 74 HIS A O 1
ATOM 555 N N . ASP A 1 75 ? -13.325 17.120 6.745 1.00 79.94 75 ASP A N 1
ATOM 556 C CA . ASP A 1 75 ? -11.945 16.686 6.622 1.00 79.94 75 ASP A CA 1
ATOM 557 C C . ASP A 1 75 ? -11.807 15.462 7.530 1.00 79.94 75 ASP A C 1
ATOM 559 O O . ASP A 1 75 ? -12.198 15.474 8.706 1.00 79.94 75 ASP A O 1
ATOM 563 N N . PHE A 1 76 ? -11.349 14.360 6.946 1.00 88.88 76 PHE A N 1
ATOM 564 C CA . PHE A 1 76 ? -11.142 13.121 7.676 1.00 88.88 76 PHE A CA 1
ATOM 565 C C . PHE A 1 76 ? -10.260 13.387 8.904 1.00 88.88 76 PHE A C 1
ATOM 567 O O . PHE A 1 76 ? -10.560 12.889 9.989 1.00 88.88 76 PHE A O 1
ATOM 574 N N . LEU A 1 77 ? -9.249 14.254 8.754 1.00 89.50 77 LEU A N 1
ATOM 575 C CA . LEU A 1 77 ? -8.357 14.649 9.840 1.00 89.50 77 LEU A CA 1
ATOM 576 C C . LEU A 1 77 ? -9.065 15.471 10.927 1.00 89.50 77 LEU A C 1
ATOM 578 O O . LEU A 1 77 ? -8.813 15.245 12.112 1.00 89.50 77 LEU A O 1
ATOM 582 N N . ASP A 1 78 ? -10.000 16.354 10.568 1.00 89.06 78 ASP A N 1
ATOM 583 C CA . ASP A 1 78 ? -10.814 17.085 11.551 1.00 89.06 78 ASP A CA 1
ATOM 584 C C . ASP A 1 78 ? -11.693 16.122 12.361 1.00 89.06 78 ASP A C 1
ATOM 586 O O . ASP A 1 78 ? -11.833 16.261 13.579 1.00 89.06 78 ASP A O 1
ATOM 590 N N . SER A 1 79 ? -12.258 15.115 11.689 1.00 88.25 79 SER A N 1
ATOM 591 C CA . SER A 1 79 ? -13.144 14.127 12.311 1.00 88.25 79 SER A CA 1
ATOM 592 C C . SER A 1 79 ? -12.395 13.256 13.321 1.00 88.25 79 SER A C 1
ATOM 594 O O . SER A 1 79 ? -12.831 13.141 14.464 1.00 88.25 79 SER A O 1
ATOM 596 N N . VAL A 1 80 ? -11.230 12.713 12.955 1.00 91.81 80 VAL A N 1
ATOM 597 C CA . VAL A 1 80 ? -10.413 11.909 13.885 1.00 91.81 80 VAL A CA 1
ATOM 598 C C . VAL A 1 80 ? -9.802 12.752 15.006 1.00 91.81 80 VAL A C 1
ATOM 600 O O . VAL A 1 80 ? -9.677 12.275 16.132 1.00 91.81 80 VAL A O 1
ATOM 603 N N . THR A 1 81 ? -9.476 14.023 14.749 1.00 92.25 81 THR A N 1
ATOM 604 C CA . THR A 1 81 ? -9.002 14.946 15.796 1.00 92.25 81 THR A CA 1
ATOM 605 C C . THR A 1 81 ? -10.097 15.196 16.835 1.00 92.25 81 THR A C 1
ATOM 607 O O . THR A 1 81 ? -9.826 15.190 18.036 1.00 92.25 81 THR A O 1
ATOM 610 N N . ALA A 1 82 ? -11.355 15.342 16.403 1.00 88.94 82 ALA A N 1
ATOM 611 C CA . ALA A 1 82 ? -12.500 15.444 17.310 1.00 88.94 82 ALA A CA 1
ATOM 612 C C . ALA A 1 82 ? -12.735 14.159 18.132 1.00 88.94 82 ALA A C 1
ATOM 614 O O . ALA A 1 82 ? -13.275 14.230 19.236 1.00 88.94 82 ALA A O 1
ATOM 615 N N . GLU A 1 83 ? -12.297 13.004 17.624 1.00 87.62 83 GLU A N 1
ATOM 616 C CA . GLU A 1 83 ? -12.311 11.706 18.314 1.00 87.62 83 GLU A CA 1
ATOM 617 C C . GLU A 1 83 ? -11.095 11.495 19.243 1.00 87.62 83 GLU A C 1
ATOM 619 O O . GLU A 1 83 ? -10.991 10.453 19.888 1.00 87.62 83 GLU A O 1
ATOM 624 N N . GLY A 1 84 ? -10.204 12.488 19.369 1.00 89.81 84 GLY A N 1
ATOM 625 C CA . GLY A 1 84 ? -9.066 12.469 20.296 1.00 89.81 84 GLY A CA 1
ATOM 626 C C . GLY A 1 84 ? -7.720 12.110 19.663 1.00 89.81 84 GLY A C 1
ATOM 627 O O . GLY A 1 84 ? -6.738 11.940 20.387 1.00 89.81 84 GLY A O 1
ATOM 628 N N . ALA A 1 85 ? -7.641 12.013 18.334 1.00 95.00 85 ALA A N 1
ATOM 629 C CA . ALA A 1 85 ? -6.377 11.797 17.641 1.00 95.00 85 ALA A CA 1
ATOM 630 C C . ALA A 1 85 ? -5.416 12.983 17.823 1.00 95.00 85 ALA A C 1
ATOM 632 O O . ALA A 1 85 ? -5.799 14.147 17.686 1.00 95.00 85 ALA A O 1
ATOM 633 N N . LYS A 1 86 ? -4.135 12.684 18.049 1.00 96.62 86 LYS A N 1
ATOM 634 C CA . LYS A 1 86 ? -3.039 13.647 17.897 1.00 96.62 86 LYS A CA 1
ATOM 635 C C . LYS A 1 86 ? -2.496 13.540 16.482 1.00 96.62 86 LYS A C 1
ATOM 637 O O . LYS A 1 86 ? -2.018 12.478 16.086 1.00 96.62 86 LYS A O 1
ATOM 642 N N . VAL A 1 87 ? -2.587 14.631 15.733 1.00 95.88 87 VAL A N 1
ATOM 643 C CA . VAL A 1 87 ? -2.168 14.704 14.331 1.00 95.88 87 VAL A CA 1
ATOM 644 C C . VAL A 1 87 ? -0.957 15.628 14.219 1.00 95.88 87 VAL A C 1
ATOM 646 O O . VAL A 1 87 ? -0.948 16.709 14.809 1.00 95.88 87 VAL A O 1
ATOM 649 N N . SER A 1 88 ? 0.069 15.196 13.488 1.00 94.81 88 SER A N 1
ATOM 650 C CA . SER A 1 88 ? 1.269 15.992 13.225 1.00 94.81 88 SER A CA 1
ATOM 651 C C . SER A 1 88 ? 0.983 17.158 12.267 1.00 94.81 88 SER A C 1
ATOM 653 O O . SER A 1 88 ? -0.046 17.194 11.591 1.00 94.81 88 SER A O 1
ATOM 655 N N . GLU A 1 89 ? 1.928 18.096 12.136 1.00 90.62 89 GLU A N 1
ATOM 656 C CA . GLU A 1 89 ? 1.833 19.200 11.160 1.00 90.62 89 GLU A CA 1
ATOM 657 C C . GLU A 1 89 ? 1.729 18.712 9.702 1.00 90.62 89 GLU A C 1
ATOM 659 O O . GLU A 1 89 ? 1.216 19.420 8.837 1.00 90.62 89 GLU A O 1
ATOM 664 N N . GLU A 1 90 ? 2.189 17.490 9.432 1.00 88.69 90 GLU A N 1
ATOM 665 C CA . GLU A 1 90 ? 2.153 16.852 8.113 1.00 88.69 90 GLU A CA 1
ATOM 666 C C . GLU A 1 90 ? 0.842 16.087 7.854 1.00 88.69 90 GLU A C 1
ATOM 668 O O . GLU A 1 90 ? 0.682 15.474 6.798 1.00 88.69 90 GLU A O 1
ATOM 673 N N . GLY A 1 91 ? -0.108 16.121 8.797 1.00 91.31 91 GLY A N 1
ATOM 674 C CA . GLY A 1 91 ? -1.393 15.432 8.680 1.00 91.31 91 GLY A CA 1
ATOM 675 C C . GLY A 1 91 ? -1.321 13.933 8.980 1.00 91.31 91 GLY A C 1
ATOM 676 O O . GLY A 1 91 ? -2.170 13.178 8.515 1.00 91.31 91 GLY A O 1
ATOM 677 N N . ILE A 1 92 ? -0.306 13.481 9.725 1.00 95.56 92 ILE A N 1
ATOM 678 C CA . ILE A 1 92 ? -0.147 12.073 10.114 1.00 95.56 92 ILE A CA 1
ATOM 679 C C . ILE A 1 92 ? -0.747 11.874 11.502 1.00 95.56 92 ILE A C 1
ATOM 681 O O . ILE A 1 92 ? -0.384 12.580 12.440 1.00 95.56 92 ILE A O 1
ATOM 685 N N . ILE A 1 93 ? -1.630 10.888 11.653 1.00 97.19 93 ILE A N 1
ATOM 686 C CA . ILE A 1 93 ? -2.183 10.529 12.959 1.00 97.19 93 ILE A CA 1
ATOM 687 C C . ILE A 1 93 ? -1.116 9.789 13.772 1.00 97.19 93 ILE A C 1
ATOM 689 O O . ILE A 1 93 ? -0.788 8.640 13.478 1.00 97.19 93 ILE A O 1
ATOM 693 N N . GLU A 1 94 ? -0.573 10.435 14.799 1.00 96.88 94 GLU A N 1
ATOM 694 C CA . GLU A 1 94 ? 0.513 9.889 15.617 1.00 96.88 94 GLU A CA 1
ATOM 695 C C . GLU A 1 94 ? 0.006 8.873 16.637 1.00 96.88 94 GLU A C 1
ATOM 697 O O . GLU A 1 94 ? 0.588 7.800 16.805 1.00 96.88 94 GLU A O 1
ATOM 702 N N . THR A 1 95 ? -1.094 9.196 17.315 1.00 97.12 95 THR A N 1
ATOM 703 C CA . THR A 1 95 ? -1.667 8.367 18.380 1.00 97.12 95 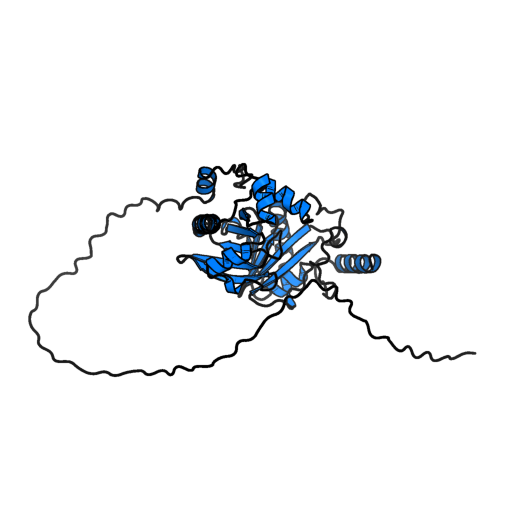THR A CA 1
ATOM 704 C C . THR A 1 95 ? -3.103 8.789 18.693 1.00 97.12 95 THR A C 1
ATOM 706 O O . THR A 1 95 ? -3.463 9.952 18.505 1.00 97.12 95 THR A O 1
ATOM 709 N N . PHE A 1 96 ? -3.898 7.860 19.224 1.00 96.00 96 PHE A N 1
ATOM 710 C CA . PHE A 1 96 ? -5.193 8.132 19.866 1.00 96.00 96 PHE A CA 1
ATOM 711 C C . PHE A 1 96 ? -5.097 7.979 21.398 1.00 96.00 96 PHE A C 1
ATOM 713 O O . PHE A 1 96 ? -6.093 7.731 22.067 1.00 96.00 96 PHE A O 1
ATOM 720 N N . GLU A 1 97 ? -3.879 8.069 21.955 1.00 96.50 97 GLU A N 1
ATOM 721 C CA . GLU A 1 97 ? -3.551 7.768 23.360 1.00 96.50 97 GLU A CA 1
ATOM 722 C C . GLU A 1 97 ? -3.871 6.321 23.785 1.00 96.50 97 GLU A C 1
ATOM 724 O O . GLU A 1 97 ? -4.041 6.026 24.966 1.00 96.50 97 GLU A O 1
ATOM 729 N N . ASN A 1 98 ? -3.896 5.403 22.818 1.00 96.62 98 ASN A N 1
ATOM 730 C CA . ASN A 1 98 ? -4.259 3.996 22.987 1.00 96.62 98 ASN A CA 1
ATOM 731 C C . ASN A 1 98 ? -3.192 3.030 22.430 1.00 96.62 98 ASN A C 1
ATOM 733 O O . ASN A 1 98 ? -3.510 1.886 22.128 1.00 96.62 98 ASN A O 1
ATOM 737 N N . ASP A 1 99 ? -1.940 3.470 22.258 1.00 96.81 99 ASP A N 1
ATOM 738 C CA . ASP A 1 99 ? -0.912 2.720 21.515 1.00 96.81 99 ASP A CA 1
ATOM 739 C C . ASP A 1 99 ? -0.745 1.262 21.984 1.00 96.81 99 ASP A C 1
ATOM 741 O O . ASP A 1 99 ? -0.632 0.360 21.157 1.00 96.81 99 ASP A O 1
ATOM 745 N N . ASP A 1 100 ? -0.739 1.017 23.298 1.00 96.75 100 ASP A N 1
ATOM 746 C CA . ASP A 1 100 ? -0.573 -0.334 23.852 1.00 96.75 100 ASP A CA 1
ATOM 747 C C . ASP A 1 100 ? -1.829 -1.202 23.646 1.00 96.75 100 ASP A C 1
ATOM 749 O O . ASP A 1 100 ? -1.717 -2.391 23.352 1.00 96.75 100 ASP A O 1
ATOM 753 N N . GLU A 1 101 ? -3.024 -0.606 23.734 1.00 97.25 101 GLU A N 1
ATOM 754 C CA . GLU A 1 101 ? -4.292 -1.277 23.419 1.00 97.25 101 GLU A CA 1
ATOM 755 C C . GLU A 1 101 ? -4.372 -1.619 21.929 1.00 97.25 101 GLU A C 1
ATOM 757 O O . GLU A 1 101 ? -4.765 -2.724 21.567 1.00 97.25 101 GLU A O 1
ATOM 762 N N . ALA A 1 102 ? -3.957 -0.699 21.057 1.00 97.12 102 ALA A N 1
ATOM 763 C CA . ALA A 1 102 ? -3.926 -0.917 19.619 1.00 97.12 102 ALA A CA 1
ATOM 764 C C . ALA A 1 102 ? -2.949 -2.043 19.238 1.00 97.12 102 ALA A C 1
ATOM 766 O O . ALA A 1 102 ? -3.253 -2.857 18.368 1.00 97.12 102 ALA A O 1
ATOM 767 N N . LEU A 1 103 ? -1.794 -2.137 19.904 1.00 96.94 103 LEU A N 1
ATOM 768 C CA . LEU A 1 103 ? -0.856 -3.243 19.697 1.00 96.94 103 LEU A CA 1
ATOM 769 C C . LEU A 1 103 ? -1.436 -4.591 20.149 1.00 96.94 103 LEU A C 1
ATOM 771 O O . LEU A 1 103 ? -1.339 -5.558 19.400 1.00 96.94 103 LEU A O 1
ATOM 775 N N . ASP A 1 104 ? -2.087 -4.659 21.314 1.00 97.44 104 ASP A N 1
ATOM 776 C CA . ASP A 1 104 ? -2.775 -5.882 21.760 1.00 97.44 104 ASP A CA 1
ATOM 777 C C . ASP A 1 104 ? -3.927 -6.268 20.810 1.00 97.44 104 ASP A C 1
ATOM 779 O O . ASP A 1 104 ? -4.105 -7.432 20.441 1.00 97.44 104 ASP A O 1
ATOM 783 N N . ALA A 1 105 ? -4.676 -5.272 20.334 1.00 97.31 105 ALA A N 1
ATOM 784 C CA . ALA A 1 105 ? -5.770 -5.458 19.393 1.00 97.31 105 ALA A CA 1
ATOM 785 C C . ALA A 1 105 ? -5.312 -5.993 18.032 1.00 97.31 105 ALA A C 1
ATOM 787 O O . ALA A 1 105 ? -6.072 -6.724 17.392 1.00 97.31 105 ALA A O 1
ATOM 788 N N . PHE A 1 106 ? -4.095 -5.672 17.584 1.00 96.88 106 PHE A N 1
ATOM 789 C CA . PHE A 1 106 ? -3.536 -6.251 16.363 1.00 96.88 106 PHE A CA 1
ATOM 790 C C . PHE A 1 106 ? -3.413 -7.779 16.478 1.00 96.88 106 PHE A C 1
ATOM 792 O O . PHE A 1 106 ? -3.767 -8.487 15.535 1.00 96.88 106 PHE A O 1
ATOM 799 N N . ASP A 1 107 ? -2.983 -8.288 17.636 1.00 95.56 107 ASP A N 1
ATOM 800 C CA . ASP A 1 107 ? -2.791 -9.724 17.863 1.00 95.56 107 ASP A CA 1
ATOM 801 C C . ASP A 1 107 ? -4.100 -10.460 18.198 1.00 95.56 107 ASP A C 1
ATOM 803 O O . ASP A 1 107 ? -4.259 -11.631 17.850 1.00 95.56 107 ASP A O 1
ATOM 807 N N . ASN A 1 108 ? -5.057 -9.787 18.850 1.00 96.81 108 ASN A N 1
ATOM 808 C CA . ASN A 1 108 ? -6.240 -10.438 19.431 1.00 96.81 108 ASN A CA 1
ATOM 809 C C . ASN A 1 108 ? -7.577 -10.082 18.756 1.00 96.81 108 ASN A C 1
ATOM 811 O O . ASN A 1 108 ? -8.562 -10.820 18.884 1.00 96.81 108 ASN A O 1
ATOM 815 N N . VAL A 1 109 ? -7.654 -8.940 18.070 1.00 96.94 109 VAL A N 1
ATOM 816 C CA . VAL A 1 109 ? -8.909 -8.347 17.585 1.00 96.94 109 VAL A CA 1
ATOM 817 C C . VAL A 1 109 ? -8.737 -7.861 16.140 1.00 96.94 109 VAL A C 1
ATOM 819 O O . VAL A 1 109 ? -8.570 -8.677 15.231 1.00 96.94 109 VAL A O 1
ATOM 822 N N . VAL A 1 110 ? -8.860 -6.559 15.896 1.00 97.88 110 VAL A N 1
ATOM 823 C CA . VAL A 1 110 ? -8.710 -5.919 14.597 1.00 97.88 110 VAL A CA 1
ATOM 824 C C . VAL A 1 110 ? -8.338 -4.457 14.819 1.00 97.88 110 VAL A C 1
ATOM 826 O O . VAL A 1 110 ? -8.891 -3.787 15.692 1.00 97.88 110 VAL A O 1
ATOM 829 N N . VAL A 1 111 ? -7.417 -3.959 14.007 1.00 98.06 111 VAL A N 1
ATOM 830 C CA . VAL A 1 111 ? -6.976 -2.568 14.000 1.00 98.06 111 VAL A CA 1
ATOM 831 C C . VAL A 1 111 ? -7.163 -1.948 12.631 1.00 98.06 111 VAL A C 1
ATOM 833 O O . VAL A 1 111 ? -7.035 -2.633 11.612 1.00 98.06 111 VAL A O 1
ATOM 836 N N . VAL A 1 112 ? -7.433 -0.646 12.612 1.00 98.12 112 VAL A N 1
ATOM 837 C CA . VAL A 1 112 ? -7.456 0.172 11.399 1.00 98.12 112 VAL A CA 1
ATOM 838 C C . VAL A 1 112 ? -6.420 1.285 11.504 1.00 98.12 112 VAL A C 1
ATOM 840 O O . VAL A 1 112 ? -6.268 1.919 12.545 1.00 98.12 112 VAL A O 1
ATOM 843 N N . MET A 1 113 ? -5.688 1.504 10.418 1.00 97.44 113 MET A N 1
ATOM 844 C CA . MET A 1 113 ? -4.599 2.474 10.335 1.00 97.44 113 MET A CA 1
ATOM 845 C C . MET A 1 113 ? -4.807 3.378 9.136 1.00 97.44 113 MET A C 1
ATOM 847 O O . MET A 1 113 ? -5.078 2.886 8.037 1.00 97.44 113 MET A O 1
ATOM 851 N N . ASP A 1 114 ? -4.626 4.681 9.336 1.00 97.69 114 ASP A N 1
ATOM 852 C CA . ASP A 1 114 ? -4.524 5.620 8.228 1.00 97.69 114 ASP A CA 1
ATOM 853 C C . ASP A 1 114 ? -3.094 5.653 7.678 1.00 97.69 114 ASP A C 1
ATOM 855 O O . ASP A 1 114 ? -2.152 6.095 8.334 1.00 97.69 114 ASP A O 1
ATOM 859 N N . LEU A 1 115 ? -2.942 5.193 6.439 1.00 97.38 115 LEU A N 1
ATOM 860 C CA . LEU A 1 115 ? -1.697 5.214 5.676 1.00 97.38 115 LEU A CA 1
ATOM 861 C C . LEU A 1 115 ? -1.787 6.204 4.507 1.00 97.38 115 LEU A C 1
ATOM 863 O O . LEU A 1 115 ? -1.051 6.092 3.526 1.00 97.38 115 LEU A O 1
ATOM 867 N N . SER A 1 116 ? -2.672 7.202 4.585 1.00 97.00 116 SER A N 1
ATOM 868 C CA . SER A 1 116 ? -2.849 8.202 3.527 1.00 97.00 116 SER A CA 1
ATOM 869 C C . SER A 1 116 ? -1.604 9.067 3.291 1.00 97.00 116 SER A C 1
ATOM 871 O O . SER A 1 116 ? -1.485 9.677 2.235 1.00 97.00 116 SER A O 1
ATOM 873 N N . HIS A 1 117 ? -0.617 9.058 4.183 1.00 96.19 117 HIS A N 1
ATOM 874 C CA . HIS A 1 117 ? 0.685 9.697 3.964 1.00 96.19 117 HIS A CA 1
ATOM 875 C C . HIS A 1 117 ? 1.653 8.865 3.093 1.00 96.19 117 HIS A C 1
ATOM 877 O O . HIS A 1 117 ? 2.603 9.421 2.547 1.00 96.19 117 HIS A O 1
ATOM 883 N N . PHE A 1 118 ? 1.415 7.559 2.901 1.00 97.81 118 PHE A N 1
ATOM 884 C CA . PHE A 1 118 ? 2.245 6.713 2.029 1.00 97.81 118 PHE A CA 1
ATOM 885 C C . PHE A 1 118 ? 2.120 7.121 0.560 1.00 97.81 118 PHE A C 1
ATOM 887 O O . PHE A 1 118 ? 1.042 7.474 0.090 1.00 97.81 118 PHE A O 1
ATOM 894 N N . GLY A 1 119 ? 3.211 7.022 -0.195 1.00 98.19 119 GLY A N 1
ATOM 895 C CA . GLY A 1 119 ? 3.224 7.338 -1.616 1.00 98.19 119 GLY A CA 1
ATOM 896 C C . GLY A 1 119 ? 2.347 6.389 -2.427 1.00 98.19 119 GLY A C 1
ATOM 897 O O . GLY A 1 119 ? 2.356 5.180 -2.200 1.00 98.19 119 GLY A O 1
ATOM 898 N N . ARG A 1 120 ? 1.592 6.914 -3.394 1.00 98.44 120 ARG A N 1
ATOM 899 C CA . ARG A 1 120 ? 0.744 6.125 -4.299 1.00 98.44 120 ARG A CA 1
ATOM 900 C C . ARG A 1 120 ? 0.978 6.541 -5.740 1.00 98.44 120 ARG A C 1
ATOM 902 O O . ARG A 1 120 ? 0.533 7.606 -6.166 1.00 98.44 120 ARG A O 1
ATOM 909 N N . LEU A 1 121 ? 1.636 5.677 -6.509 1.00 98.69 121 LEU A N 1
ATOM 910 C CA . LEU A 1 121 ? 1.885 5.897 -7.932 1.00 98.69 121 LEU A CA 1
ATOM 911 C C . LEU A 1 121 ? 0.940 5.064 -8.785 1.00 98.69 121 LEU A C 1
ATOM 913 O O . LEU A 1 121 ? 0.813 3.853 -8.616 1.00 98.69 121 LEU A O 1
ATOM 917 N N . ARG A 1 122 ? 0.321 5.712 -9.764 1.00 98.62 122 ARG A N 1
ATOM 918 C CA . ARG A 1 122 ? -0.424 5.066 -10.834 1.00 98.62 122 ARG A CA 1
ATOM 919 C C . ARG A 1 122 ? 0.458 4.991 -12.072 1.00 98.62 122 ARG A C 1
ATOM 921 O O . ARG A 1 122 ? 0.738 6.009 -12.696 1.00 98.62 122 ARG A O 1
ATOM 928 N N . VAL A 1 123 ? 0.843 3.778 -12.450 1.00 98.62 123 VAL A N 1
ATOM 929 C CA . VAL A 1 123 ? 1.618 3.504 -13.665 1.00 98.62 123 VAL A CA 1
ATOM 930 C C . VAL A 1 123 ? 0.676 2.965 -14.732 1.00 98.62 123 VAL A C 1
ATOM 932 O O . VAL A 1 123 ? 0.086 1.900 -14.571 1.00 98.62 123 VAL A O 1
ATOM 935 N N . SER A 1 124 ? 0.482 3.700 -15.817 1.00 98.44 124 SER A N 1
ATOM 936 C CA . SER A 1 124 ? -0.466 3.359 -16.882 1.00 98.44 124 SER A CA 1
ATOM 937 C C . SER A 1 124 ? 0.210 3.282 -18.249 1.00 98.44 124 SER A C 1
ATOM 939 O O . SER A 1 124 ? 1.414 3.493 -18.352 1.00 98.44 124 SER A O 1
ATOM 941 N N . GLY A 1 125 ? -0.555 2.914 -19.280 1.00 97.31 125 GLY A N 1
ATOM 942 C CA . GLY A 1 125 ? -0.053 2.684 -20.636 1.00 97.31 125 GLY A CA 1
ATOM 943 C C . GLY A 1 125 ? 0.145 1.202 -20.976 1.00 97.31 125 GLY A C 1
ATOM 944 O O . GLY A 1 125 ? 0.063 0.328 -20.103 1.00 97.31 125 GLY A O 1
ATOM 945 N N . ASP A 1 126 ? 0.313 0.910 -22.266 1.00 96.81 126 ASP A N 1
ATOM 946 C CA . ASP A 1 126 ? 0.349 -0.460 -22.797 1.00 96.81 126 ASP A CA 1
ATOM 947 C C . ASP A 1 126 ? 1.580 -1.233 -22.295 1.00 96.81 126 ASP A C 1
ATOM 949 O O . ASP A 1 126 ? 1.476 -2.422 -21.998 1.00 96.81 126 ASP A O 1
ATOM 953 N N . ASP A 1 127 ? 2.705 -0.539 -22.091 1.00 96.94 127 ASP A N 1
ATOM 954 C CA . ASP A 1 127 ? 3.991 -1.153 -21.736 1.00 96.94 127 ASP A CA 1
ATOM 955 C C . ASP A 1 127 ? 4.237 -1.208 -20.215 1.00 96.94 127 ASP A C 1
ATOM 957 O O . ASP A 1 127 ? 5.278 -1.681 -19.761 1.00 96.94 127 ASP A O 1
ATOM 961 N N . ARG A 1 128 ? 3.271 -0.764 -19.393 1.00 97.38 128 ARG A N 1
ATOM 962 C CA . ARG A 1 128 ? 3.416 -0.610 -17.928 1.00 97.38 128 ARG A CA 1
ATOM 963 C C . ARG A 1 128 ? 3.916 -1.865 -17.200 1.00 97.38 128 ARG A C 1
ATOM 965 O O . ARG A 1 128 ? 4.700 -1.753 -16.261 1.00 97.38 128 ARG A O 1
ATOM 972 N N . ILE A 1 129 ? 3.460 -3.049 -17.621 1.00 96.94 129 ILE A N 1
ATOM 973 C CA . ILE A 1 129 ? 3.827 -4.331 -16.999 1.00 96.94 129 ILE A CA 1
ATOM 974 C C . ILE A 1 129 ? 5.289 -4.643 -17.297 1.00 96.94 129 ILE A C 1
ATOM 976 O O . ILE A 1 129 ? 6.059 -4.877 -16.370 1.00 96.94 129 ILE A O 1
ATOM 980 N N . GLN A 1 130 ? 5.683 -4.576 -18.572 1.00 94.50 130 GLN A N 1
ATOM 981 C CA . GLN A 1 130 ? 7.064 -4.808 -18.988 1.00 94.50 130 GLN A CA 1
ATOM 982 C C . GLN A 1 130 ? 8.015 -3.778 -18.376 1.00 94.50 130 GLN A C 1
ATOM 984 O O . GLN A 1 130 ? 9.114 -4.113 -17.940 1.00 94.50 130 GLN A O 1
ATOM 989 N N . PHE A 1 131 ? 7.588 -2.520 -18.313 1.00 94.88 131 PHE A N 1
ATOM 990 C CA . PHE A 1 131 ? 8.364 -1.450 -17.715 1.00 94.88 131 PHE A CA 1
ATOM 991 C C 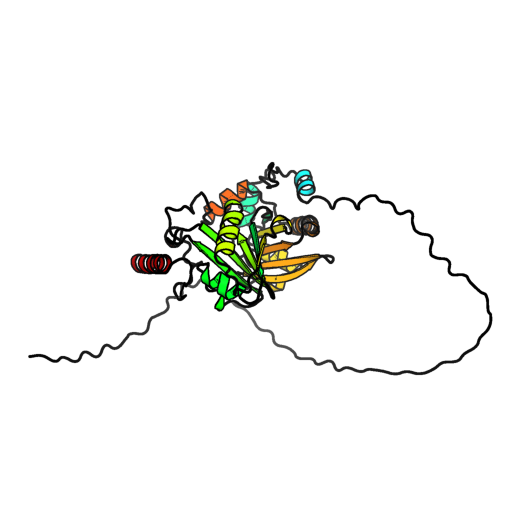. PHE A 1 131 ? 8.649 -1.729 -16.235 1.00 94.88 131 PHE A C 1
ATOM 993 O O . PHE A 1 131 ? 9.815 -1.801 -15.851 1.00 94.88 131 PHE A O 1
ATOM 1000 N N . LEU A 1 132 ? 7.623 -1.987 -15.415 1.00 95.38 132 LEU A N 1
ATOM 1001 C CA . LEU A 1 132 ? 7.808 -2.306 -13.991 1.00 95.38 132 LEU A CA 1
ATOM 1002 C C . LEU A 1 132 ? 8.528 -3.636 -13.762 1.00 95.38 132 LEU A C 1
ATOM 1004 O O . LEU A 1 132 ? 9.326 -3.750 -12.824 1.00 95.38 132 LEU A O 1
ATOM 1008 N N . HIS A 1 133 ? 8.317 -4.610 -14.650 1.00 93.25 133 HIS A N 1
ATOM 1009 C CA . HIS A 1 133 ? 9.137 -5.809 -14.708 1.00 93.25 133 HIS A CA 1
ATOM 1010 C C . HIS A 1 133 ? 10.613 -5.418 -14.862 1.00 93.25 133 HIS A C 1
ATOM 1012 O O . HIS A 1 133 ? 11.457 -5.894 -14.124 1.00 93.25 133 HIS A O 1
ATOM 1018 N N . ASN A 1 134 ? 10.977 -4.480 -15.721 1.00 89.88 134 ASN A N 1
ATOM 1019 C CA . ASN A 1 134 ? 12.389 -4.146 -15.899 1.00 89.88 134 ASN A CA 1
ATOM 1020 C C . ASN A 1 134 ? 12.990 -3.275 -14.780 1.00 89.88 134 ASN A C 1
ATOM 1022 O O . ASN A 1 134 ? 14.214 -3.272 -14.637 1.00 89.88 134 ASN A O 1
ATOM 1026 N N . GLN A 1 135 ? 12.164 -2.573 -13.991 1.00 91.00 135 GLN A N 1
ATOM 1027 C CA . GLN A 1 135 ? 12.629 -1.634 -12.956 1.00 91.00 135 GLN A CA 1
ATOM 1028 C C . GLN A 1 135 ? 12.703 -2.207 -11.533 1.00 91.00 135 GLN A C 1
ATOM 1030 O O . GLN A 1 135 ? 13.297 -1.579 -10.659 1.00 91.00 135 GLN A O 1
ATOM 1035 N N . THR A 1 136 ? 12.107 -3.373 -11.275 1.00 92.50 136 THR A N 1
ATOM 1036 C CA . THR A 1 136 ? 11.943 -3.903 -9.907 1.00 92.50 136 THR A CA 1
ATOM 1037 C C . THR A 1 136 ? 12.322 -5.380 -9.786 1.00 92.50 136 THR A C 1
ATOM 1039 O O . THR A 1 136 ? 12.633 -6.036 -10.781 1.00 92.50 136 THR A O 1
ATOM 1042 N N . THR A 1 137 ? 12.310 -5.942 -8.577 1.00 91.44 137 THR A N 1
ATOM 1043 C CA . THR A 1 137 ? 12.736 -7.331 -8.317 1.00 91.44 137 THR A CA 1
ATOM 1044 C C . THR A 1 137 ? 11.686 -8.410 -8.588 1.00 91.44 137 THR A C 1
ATOM 1046 O O . THR A 1 137 ? 12.058 -9.538 -8.924 1.00 91.44 137 THR A O 1
ATOM 1049 N N . ALA A 1 138 ? 10.392 -8.100 -8.500 1.00 92.12 138 ALA A N 1
ATOM 1050 C CA . ALA A 1 138 ? 9.315 -9.074 -8.686 1.00 92.12 138 ALA A CA 1
ATOM 1051 C C . ALA A 1 138 ? 9.024 -9.383 -10.160 1.00 92.12 138 ALA A C 1
ATOM 1053 O O . ALA A 1 138 ? 9.249 -8.561 -11.050 1.00 92.12 138 ALA A O 1
ATOM 1054 N N . ASN A 1 139 ? 8.490 -10.570 -10.448 1.00 92.69 139 ASN A N 1
ATOM 1055 C CA . ASN A 1 139 ? 8.079 -10.932 -11.802 1.00 92.69 139 ASN A CA 1
ATOM 1056 C C . ASN A 1 139 ? 6.665 -10.421 -12.115 1.00 92.69 139 ASN A C 1
ATOM 1058 O O . ASN A 1 139 ? 5.680 -11.081 -11.815 1.00 92.69 139 ASN A O 1
ATOM 1062 N N . PHE A 1 140 ? 6.567 -9.263 -12.769 1.00 94.62 140 PHE A N 1
ATOM 1063 C CA . PHE A 1 140 ? 5.275 -8.695 -13.172 1.00 94.62 140 PHE A CA 1
ATOM 1064 C C . PHE A 1 140 ? 4.607 -9.422 -14.353 1.00 94.62 140 PHE A C 1
ATOM 1066 O O . PHE A 1 140 ? 3.399 -9.300 -14.525 1.00 94.62 140 PHE A O 1
ATOM 1073 N N . GLU A 1 141 ? 5.347 -10.191 -15.157 1.00 93.69 141 GLU A N 1
ATOM 1074 C CA . GLU A 1 141 ? 4.808 -10.838 -16.367 1.00 93.69 141 GLU A CA 1
ATOM 1075 C C . GLU A 1 141 ? 3.929 -12.052 -16.040 1.00 93.69 141 GLU A C 1
AT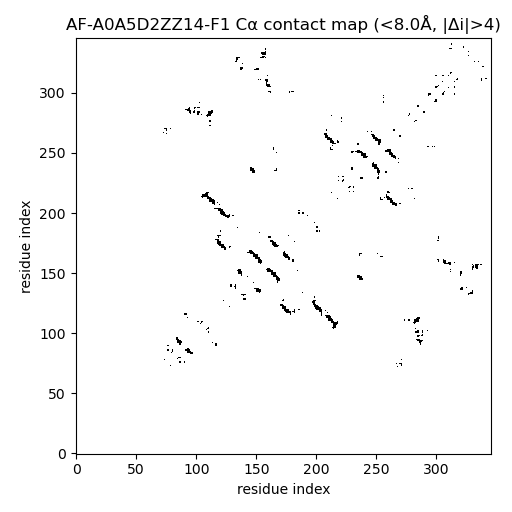OM 1077 O O . GLU A 1 141 ? 3.115 -12.465 -16.862 1.00 93.69 141 GLU A O 1
ATOM 1082 N N . CYS A 1 142 ? 4.064 -12.622 -14.836 1.00 93.81 142 CYS A N 1
ATOM 1083 C CA . CYS A 1 142 ? 3.199 -13.707 -14.372 1.00 93.81 142 CYS A CA 1
ATOM 1084 C C . CYS A 1 142 ? 1.923 -13.220 -13.668 1.00 93.81 142 CYS A C 1
ATOM 1086 O O . CYS A 1 142 ? 1.133 -14.052 -13.224 1.00 93.81 142 CYS A O 1
ATOM 1088 N N . LEU A 1 143 ? 1.727 -11.903 -13.537 1.00 95.62 143 LEU A N 1
ATOM 1089 C CA . LEU A 1 143 ? 0.575 -11.320 -12.855 1.00 95.62 143 LEU A CA 1
ATOM 1090 C C . LEU A 1 143 ? -0.498 -10.880 -13.853 1.00 95.62 143 LEU A C 1
ATOM 1092 O O . LEU A 1 143 ? -0.217 -10.371 -14.936 1.00 95.62 143 LEU A O 1
ATOM 1096 N N . SER A 1 144 ? -1.750 -11.059 -13.455 1.00 96.94 144 SER A N 1
ATOM 1097 C CA . SER A 1 144 ? -2.952 -10.689 -14.202 1.00 96.94 144 SER A CA 1
ATOM 1098 C C . SER A 1 144 ? -3.769 -9.633 -13.455 1.00 96.94 144 SER A C 1
ATOM 1100 O O . SER A 1 144 ? -3.537 -9.363 -12.278 1.00 96.94 144 SER A O 1
ATOM 1102 N N . GLU A 1 145 ? -4.748 -9.035 -14.138 1.00 97.56 145 GLU A N 1
ATOM 1103 C CA . GLU A 1 145 ? -5.700 -8.098 -13.525 1.00 97.56 145 GLU A CA 1
ATOM 1104 C C . GLU A 1 145 ? -6.318 -8.671 -12.238 1.00 97.56 145 GLU A C 1
ATOM 1106 O O . GLU A 1 145 ? -6.734 -9.830 -12.186 1.00 97.56 145 GLU A O 1
ATOM 1111 N N . GLY A 1 146 ? -6.385 -7.839 -11.199 1.00 97.56 146 GLY A N 1
ATOM 1112 C CA . GLY A 1 146 ? -6.901 -8.212 -9.887 1.00 97.56 146 GLY A CA 1
ATOM 1113 C C . GLY A 1 146 ? -5.915 -9.002 -9.028 1.00 97.56 146 GLY A C 1
ATOM 1114 O O . GLY A 1 146 ? -6.316 -9.468 -7.968 1.00 97.56 146 GLY A O 1
ATOM 1115 N N . GLN A 1 147 ? -4.661 -9.169 -9.460 1.00 98.06 147 GLN A N 1
ATOM 1116 C CA . GLN A 1 147 ? -3.566 -9.716 -8.652 1.00 98.06 147 GLN A CA 1
ATOM 1117 C C . GLN A 1 147 ? -2.593 -8.612 -8.236 1.00 98.06 147 GLN A C 1
ATOM 1119 O O . GLN A 1 147 ? -2.665 -7.479 -8.717 1.00 98.06 147 GLN A O 1
ATOM 1124 N N . GLY A 1 148 ? -1.662 -8.950 -7.355 1.00 96.62 148 GLY A N 1
ATOM 1125 C CA . GLY A 1 148 ? -0.660 -8.030 -6.852 1.00 96.62 148 GLY A CA 1
ATOM 1126 C C . GLY A 1 148 ? 0.544 -8.764 -6.289 1.00 96.62 148 GLY A C 1
ATOM 1127 O O . GLY A 1 148 ? 0.547 -9.991 -6.202 1.00 96.62 148 GLY A O 1
ATOM 1128 N N . CYS A 1 149 ? 1.577 -8.011 -5.938 1.00 95.56 149 CYS A N 1
ATOM 1129 C CA . CYS A 1 149 ? 2.785 -8.548 -5.327 1.00 95.56 149 CYS A CA 1
ATOM 1130 C C . CYS A 1 149 ? 3.518 -7.476 -4.522 1.00 95.56 149 CYS A C 1
ATOM 1132 O O . CYS A 1 149 ? 3.348 -6.279 -4.754 1.00 95.56 149 CYS A O 1
ATOM 1134 N N . GLU A 1 150 ? 4.406 -7.917 -3.644 1.00 95.19 150 GLU A N 1
ATOM 1135 C CA . GLU A 1 150 ? 5.497 -7.081 -3.154 1.00 95.19 150 GLU A CA 1
ATOM 1136 C C . GLU A 1 150 ? 6.640 -7.084 -4.172 1.00 95.19 150 GLU A C 1
ATOM 1138 O O . GLU A 1 150 ? 6.917 -8.093 -4.824 1.00 95.19 150 GLU A O 1
ATOM 1143 N N . THR A 1 151 ? 7.320 -5.956 -4.315 1.00 95.19 151 THR A N 1
ATOM 1144 C CA . THR A 1 151 ? 8.517 -5.822 -5.143 1.00 95.19 151 THR A CA 1
ATOM 1145 C C . THR A 1 151 ? 9.480 -4.840 -4.499 1.00 95.19 151 THR A C 1
ATOM 1147 O O . THR A 1 151 ? 9.087 -4.048 -3.654 1.00 95.19 151 THR A O 1
ATOM 1150 N N . VAL A 1 152 ? 10.747 -4.866 -4.891 1.00 94.62 152 VAL A N 1
ATOM 1151 C CA . VAL A 1 152 ? 11.776 -3.995 -4.321 1.00 94.62 152 VAL A CA 1
ATOM 1152 C C . VAL A 1 152 ? 12.357 -3.114 -5.414 1.00 94.62 152 VAL A C 1
ATOM 1154 O O . VAL A 1 152 ? 12.699 -3.582 -6.508 1.00 94.62 152 VAL A O 1
ATOM 1157 N N . PHE A 1 153 ? 12.476 -1.826 -5.107 1.00 93.69 153 PHE A N 1
ATOM 1158 C CA . PHE A 1 153 ? 13.255 -0.883 -5.892 1.00 93.69 153 PHE A CA 1
ATOM 1159 C C . PHE A 1 153 ? 14.701 -0.909 -5.419 1.00 93.69 153 PHE A C 1
ATOM 1161 O O . PHE A 1 153 ? 14.986 -0.826 -4.224 1.00 93.69 153 PHE A O 1
ATOM 1168 N N . VAL A 1 154 ? 15.622 -1.021 -6.371 1.00 91.50 154 VAL A N 1
ATOM 1169 C CA . VAL A 1 154 ? 17.055 -1.106 -6.092 1.00 91.50 154 VAL A CA 1
ATOM 1170 C C . VAL A 1 154 ? 17.835 -0.092 -6.906 1.00 91.50 154 VAL A C 1
ATOM 1172 O O . VAL A 1 154 ? 17.449 0.280 -8.014 1.00 91.50 154 VAL A O 1
ATOM 1175 N N . THR A 1 155 ? 18.972 0.332 -6.371 1.00 88.69 155 THR A N 1
ATOM 1176 C CA . THR A 1 155 ? 19.942 1.136 -7.111 1.00 88.69 155 THR A CA 1
ATOM 1177 C C . THR A 1 155 ? 20.634 0.294 -8.197 1.00 88.69 155 THR A C 1
ATOM 1179 O O . THR A 1 155 ? 20.608 -0.941 -8.144 1.00 88.69 155 THR A O 1
ATOM 1182 N N . PRO A 1 156 ? 21.361 0.924 -9.144 1.00 83.00 156 PRO A N 1
ATOM 1183 C CA . PRO A 1 156 ? 22.178 0.203 -10.127 1.00 83.00 156 PRO A CA 1
ATOM 1184 C C . PRO A 1 156 ? 23.259 -0.723 -9.536 1.00 83.00 156 PRO A C 1
ATOM 1186 O O . PRO A 1 156 ? 23.827 -1.553 -10.246 1.00 83.00 156 PRO A O 1
ATOM 1189 N N . THR A 1 157 ? 23.574 -0.572 -8.246 1.00 82.56 157 THR A N 1
ATOM 1190 C CA . THR A 1 157 ? 24.515 -1.409 -7.485 1.00 82.56 157 THR A CA 1
ATOM 1191 C C . THR A 1 157 ? 23.806 -2.401 -6.552 1.00 82.56 157 THR A C 1
ATOM 1193 O O . THR A 1 157 ? 24.415 -2.886 -5.602 1.00 82.56 157 THR A O 1
ATOM 1196 N N . ALA A 1 158 ? 22.528 -2.710 -6.816 1.00 83.06 158 ALA A N 1
ATOM 1197 C CA . ALA A 1 158 ? 21.684 -3.626 -6.036 1.00 83.06 158 ALA A CA 1
ATOM 1198 C C . ALA A 1 158 ? 21.474 -3.235 -4.563 1.00 83.06 158 ALA A C 1
ATOM 1200 O O . ALA A 1 158 ? 21.239 -4.104 -3.720 1.00 83.06 158 ALA A O 1
ATOM 1201 N N . ARG A 1 159 ? 21.550 -1.941 -4.233 1.00 88.88 159 ARG A N 1
ATOM 1202 C CA . ARG A 1 159 ? 21.214 -1.461 -2.884 1.00 88.88 159 ARG A CA 1
ATOM 1203 C C . ARG A 1 159 ? 19.729 -1.200 -2.774 1.00 88.88 159 ARG A C 1
ATOM 1205 O O . ARG A 1 159 ? 19.137 -0.685 -3.720 1.00 88.88 159 ARG A O 1
ATOM 1212 N N . THR A 1 160 ? 19.140 -1.590 -1.653 1.00 91.44 160 THR A N 1
ATOM 1213 C CA . THR A 1 160 ? 17.697 -1.479 -1.455 1.00 91.44 160 THR A CA 1
ATOM 1214 C C . THR A 1 160 ? 17.311 -0.016 -1.279 1.00 91.44 160 THR A C 1
ATOM 1216 O O . THR A 1 160 ? 17.842 0.660 -0.405 1.00 91.44 160 THR A O 1
ATOM 1219 N N . ILE A 1 161 ? 16.400 0.467 -2.124 1.00 93.31 161 ILE A N 1
ATOM 1220 C CA . ILE A 1 161 ? 15.815 1.806 -2.003 1.00 93.31 161 ILE A CA 1
ATOM 1221 C C . ILE A 1 161 ? 14.556 1.711 -1.148 1.00 93.31 161 ILE A C 1
ATOM 1223 O O . ILE A 1 161 ? 14.446 2.399 -0.140 1.00 93.31 161 ILE A O 1
ATOM 1227 N N . ASP A 1 162 ? 13.616 0.859 -1.564 1.00 95.31 162 ASP A N 1
ATOM 1228 C CA . ASP A 1 162 ? 12.325 0.704 -0.899 1.00 95.31 162 ASP A CA 1
ATOM 1229 C C . ASP A 1 162 ? 11.619 -0.594 -1.304 1.00 95.31 162 ASP A C 1
ATOM 1231 O O . ASP A 1 162 ? 11.900 -1.165 -2.365 1.00 95.31 162 ASP A O 1
ATOM 1235 N N . ILE A 1 163 ? 10.662 -1.010 -0.481 1.00 95.12 163 ILE A N 1
ATOM 1236 C CA . ILE A 1 163 ? 9.676 -2.042 -0.788 1.00 95.12 163 ILE A CA 1
ATOM 1237 C C . ILE A 1 163 ? 8.434 -1.350 -1.345 1.00 95.12 163 ILE A C 1
ATOM 1239 O O . ILE A 1 163 ? 7.925 -0.388 -0.779 1.00 95.12 163 ILE A O 1
ATOM 1243 N N . ALA A 1 164 ? 7.924 -1.865 -2.453 1.00 96.31 164 ALA A N 1
ATOM 1244 C CA . ALA A 1 164 ? 6.715 -1.391 -3.089 1.00 96.31 164 ALA A CA 1
ATOM 1245 C C . ALA A 1 164 ? 5.653 -2.484 -3.127 1.00 96.31 164 ALA A C 1
ATOM 1247 O O . ALA A 1 164 ? 5.936 -3.648 -3.416 1.00 96.31 164 ALA A O 1
ATOM 1248 N N . TYR A 1 165 ? 4.410 -2.073 -2.923 1.00 97.06 165 TYR A N 1
ATOM 1249 C CA . TYR A 1 165 ? 3.250 -2.954 -2.941 1.00 97.06 165 TYR A CA 1
ATOM 1250 C C . TYR A 1 165 ? 2.438 -2.673 -4.195 1.00 97.06 165 TYR A C 1
ATOM 1252 O O . TYR A 1 165 ? 1.956 -1.557 -4.391 1.00 97.06 165 TYR A O 1
ATOM 1260 N N . ALA A 1 166 ? 2.332 -3.666 -5.072 1.00 98.00 166 ALA A N 1
ATOM 1261 C CA . ALA A 1 166 ? 1.794 -3.494 -6.409 1.00 98.00 166 ALA A CA 1
ATOM 1262 C C . ALA A 1 166 ? 0.431 -4.166 -6.574 1.00 98.00 166 ALA A C 1
ATOM 1264 O O . ALA A 1 166 ? 0.296 -5.352 -6.283 1.00 98.00 166 ALA A O 1
ATOM 1265 N N . TRP A 1 167 ? -0.545 -3.451 -7.140 1.00 98.38 167 TRP A N 1
ATOM 1266 C CA . TRP A 1 167 ? -1.821 -4.013 -7.599 1.00 98.38 167 TRP A CA 1
ATOM 1267 C C . TRP A 1 167 ? -1.988 -3.833 -9.101 1.00 98.38 167 TRP A C 1
ATOM 1269 O O . TRP A 1 167 ? -1.957 -2.715 -9.620 1.00 98.38 167 TRP A O 1
ATOM 1279 N N . ILE A 1 168 ? -2.215 -4.940 -9.804 1.00 98.19 168 ILE A N 1
ATOM 1280 C CA . ILE A 1 168 ? -2.480 -4.950 -11.238 1.00 98.19 168 ILE A CA 1
ATOM 1281 C C . ILE A 1 168 ? -3.956 -4.638 -11.469 1.00 98.19 168 ILE A C 1
ATOM 1283 O O . ILE A 1 168 ? -4.832 -5.480 -11.283 1.00 98.19 168 ILE A O 1
ATOM 1287 N N . MET A 1 169 ? -4.229 -3.419 -11.920 1.00 96.00 169 MET A N 1
ATOM 1288 C CA . MET A 1 169 ? -5.558 -2.979 -12.326 1.00 96.00 169 MET A CA 1
ATOM 1289 C C . MET A 1 169 ? -5.725 -3.108 -13.844 1.00 96.00 169 MET A C 1
ATOM 1291 O O . MET A 1 169 ? -4.765 -3.186 -14.617 1.00 96.00 169 MET A O 1
ATOM 1295 N N . LYS A 1 170 ? -6.973 -3.026 -14.307 1.00 93.69 170 LYS A N 1
ATOM 1296 C CA . LYS A 1 170 ? -7.324 -3.167 -15.727 1.00 93.69 170 LYS A CA 1
ATOM 1297 C C . LYS A 1 170 ? -6.499 -2.296 -16.681 1.00 93.69 170 LYS A C 1
ATOM 1299 O O . LYS A 1 170 ? -6.103 -2.736 -17.757 1.00 93.69 170 LYS A O 1
ATOM 1304 N N . LYS A 1 171 ? -6.260 -1.035 -16.308 1.00 94.75 171 LYS A N 1
ATOM 1305 C CA . LYS A 1 171 ? -5.571 -0.030 -17.146 1.00 94.75 171 LYS A CA 1
ATOM 1306 C C . LYS A 1 171 ? -4.336 0.585 -16.487 1.00 94.75 171 LYS A C 1
ATOM 1308 O O . LYS A 1 171 ? -3.774 1.535 -17.023 1.00 94.75 171 LYS A O 1
ATOM 1313 N N . ALA A 1 172 ? -3.951 0.100 -15.314 1.00 97.69 172 ALA A N 1
ATOM 1314 C CA . ALA A 1 172 ? -2.849 0.662 -14.549 1.00 97.69 172 ALA A CA 1
ATOM 1315 C C . ALA A 1 172 ? -2.247 -0.387 -13.613 1.00 97.69 172 ALA A C 1
ATOM 1317 O O . ALA A 1 172 ? -2.849 -1.425 -13.370 1.00 97.69 172 ALA A O 1
ATOM 1318 N N . VAL A 1 173 ? -1.073 -0.097 -13.080 1.00 98.62 173 VAL A N 1
ATOM 1319 C CA . VAL A 1 173 ? -0.541 -0.716 -11.873 1.00 98.62 173 VAL A CA 1
ATOM 1320 C C . VAL A 1 173 ? -0.517 0.366 -10.806 1.00 98.62 173 VAL A C 1
ATOM 1322 O O . VAL A 1 173 ? -0.008 1.458 -11.057 1.00 98.62 173 VAL A O 1
ATOM 1325 N N . LEU A 1 174 ? -1.101 0.086 -9.647 1.00 98.62 174 LEU A N 1
ATOM 1326 C CA . LEU A 1 174 ? -0.931 0.925 -8.467 1.00 98.62 174 LEU A CA 1
ATOM 1327 C C . LEU A 1 174 ? 0.304 0.444 -7.716 1.00 98.62 174 LEU A C 1
ATOM 1329 O O . LEU A 1 174 ? 0.415 -0.752 -7.468 1.00 98.62 174 LEU A O 1
ATOM 1333 N N . LEU A 1 175 ? 1.187 1.361 -7.343 1.00 98.56 175 LEU A N 1
ATOM 1334 C CA . LEU A 1 175 ? 2.293 1.117 -6.426 1.00 98.56 175 LEU A CA 1
ATOM 1335 C C . LEU A 1 175 ? 2.065 1.924 -5.154 1.00 98.56 175 LEU A C 1
ATOM 1337 O O . LEU A 1 175 ? 1.848 3.132 -5.239 1.00 98.56 175 LEU A O 1
ATOM 1341 N N . VAL A 1 176 ? 2.151 1.272 -4.001 1.00 98.38 176 VAL A N 1
ATOM 1342 C CA . VAL A 1 176 ? 2.253 1.937 -2.699 1.00 98.38 176 VAL A CA 1
ATOM 1343 C C . VAL A 1 176 ? 3.714 1.919 -2.258 1.00 98.38 176 VAL A C 1
ATOM 1345 O O . VAL A 1 176 ? 4.356 0.871 -2.342 1.00 98.38 176 VAL A O 1
ATOM 1348 N N . LEU A 1 177 ? 4.226 3.074 -1.837 1.00 97.88 177 LEU A N 1
ATOM 1349 C CA . LEU A 1 177 ? 5.626 3.345 -1.501 1.00 97.88 177 LEU A CA 1
ATOM 1350 C C . LEU A 1 177 ? 5.725 4.051 -0.152 1.00 97.88 177 LEU A C 1
ATOM 1352 O O . LEU A 1 177 ? 4.772 4.714 0.267 1.00 97.88 177 LEU A O 1
ATOM 1356 N N . SER A 1 178 ? 6.889 3.987 0.487 1.00 97.12 178 SER A N 1
ATOM 1357 C CA . SER A 1 178 ? 7.142 4.812 1.663 1.00 97.12 178 SER A CA 1
ATOM 1358 C C . SER A 1 178 ? 7.100 6.313 1.322 1.00 97.12 178 SER A C 1
ATOM 1360 O O . SER A 1 178 ? 7.457 6.715 0.204 1.00 97.12 178 SER A O 1
ATOM 1362 N N . PRO A 1 179 ? 6.647 7.171 2.256 1.00 95.44 179 PRO A N 1
ATOM 1363 C CA . PRO A 1 179 ? 6.553 8.615 2.030 1.00 95.44 179 PRO A CA 1
ATOM 1364 C C . PRO A 1 179 ? 7.881 9.243 1.579 1.00 95.44 179 PRO A C 1
ATOM 1366 O O . PRO A 1 179 ? 7.912 10.054 0.653 1.00 95.44 179 PRO A O 1
ATOM 1369 N N . GLU A 1 180 ? 8.993 8.826 2.188 1.00 94.88 180 GLU A N 1
ATOM 1370 C CA . GLU A 1 180 ? 10.322 9.422 2.011 1.00 94.88 180 GLU A CA 1
ATOM 1371 C C . GLU A 1 180 ? 10.940 9.112 0.639 1.00 94.88 180 GLU A C 1
ATOM 1373 O O . GLU A 1 180 ? 11.816 9.831 0.152 1.00 94.88 180 GLU A O 1
ATOM 1378 N N . THR A 1 181 ? 10.502 8.028 0.001 1.00 96.56 181 THR A N 1
ATOM 1379 C CA . THR A 1 181 ? 11.079 7.488 -1.239 1.00 96.56 181 THR A CA 1
ATOM 1380 C C . THR A 1 181 ? 10.197 7.738 -2.455 1.00 96.56 181 THR A C 1
ATOM 1382 O O . THR A 1 181 ? 10.711 7.700 -3.575 1.00 96.56 181 THR A O 1
ATOM 1385 N N . CYS A 1 182 ? 8.905 8.040 -2.271 1.00 97.06 182 CYS A N 1
ATOM 1386 C CA . CYS A 1 182 ? 7.934 8.213 -3.355 1.00 97.06 182 CYS A CA 1
ATOM 1387 C C . CYS A 1 182 ? 8.410 9.203 -4.432 1.00 97.06 182 CYS A C 1
ATOM 1389 O O . CYS A 1 182 ? 8.410 8.878 -5.623 1.00 97.06 182 CYS A O 1
ATOM 1391 N N . GLY A 1 183 ? 8.895 10.383 -4.024 1.00 97.25 183 GLY A N 1
ATOM 1392 C CA . GLY A 1 183 ? 9.417 11.397 -4.948 1.00 97.25 183 GLY A CA 1
ATOM 1393 C C . GLY A 1 183 ? 10.642 10.907 -5.726 1.00 97.25 183 GLY A C 1
ATOM 1394 O O . GLY A 1 183 ? 10.655 10.930 -6.957 1.00 97.25 183 GLY A O 1
ATOM 1395 N N . ASN A 1 184 ? 11.635 10.362 -5.018 1.00 95.69 184 ASN A N 1
ATOM 1396 C CA . ASN A 1 184 ? 12.871 9.858 -5.622 1.00 95.69 184 ASN A CA 1
ATOM 1397 C C . ASN A 1 184 ? 12.618 8.687 -6.586 1.00 95.69 184 ASN A C 1
ATOM 1399 O O . ASN A 1 184 ? 13.219 8.627 -7.660 1.00 95.69 184 ASN A O 1
ATOM 1403 N N . ILE A 1 185 ? 11.717 7.766 -6.233 1.00 96.88 185 ILE A N 1
ATOM 1404 C CA . ILE A 1 185 ? 11.320 6.643 -7.092 1.00 96.88 185 ILE A CA 1
ATOM 1405 C C . ILE A 1 185 ? 10.561 7.154 -8.316 1.00 96.88 185 ILE A C 1
ATOM 1407 O O . ILE A 1 185 ? 10.832 6.698 -9.425 1.00 96.88 185 ILE A O 1
ATOM 1411 N N . THR A 1 186 ? 9.676 8.140 -8.157 1.00 97.81 186 THR A N 1
ATOM 1412 C CA . THR A 1 186 ? 8.976 8.772 -9.285 1.00 97.81 186 THR A CA 1
ATOM 1413 C C . THR A 1 186 ? 9.965 9.393 -10.269 1.00 97.81 186 THR A C 1
ATOM 1415 O O . THR A 1 186 ? 9.881 9.143 -11.472 1.00 97.81 186 THR A O 1
ATOM 1418 N N . GLU A 1 187 ? 10.943 10.159 -9.784 1.00 96.69 187 GLU A N 1
ATOM 1419 C CA . GLU A 1 187 ? 11.998 10.725 -10.629 1.00 96.69 187 GLU A CA 1
ATOM 1420 C C . GLU A 1 187 ? 12.844 9.645 -11.306 1.00 96.69 187 GLU A C 1
ATOM 1422 O O . GLU A 1 187 ? 13.169 9.756 -12.489 1.00 96.69 187 GLU A O 1
ATOM 1427 N N . MET A 1 188 ? 13.214 8.599 -10.563 1.00 93.88 188 MET A N 1
ATOM 1428 C CA . MET A 1 188 ? 13.982 7.476 -11.089 1.00 93.88 188 MET A CA 1
ATOM 1429 C C . MET A 1 188 ? 13.234 6.785 -12.226 1.00 93.88 188 MET A C 1
ATOM 1431 O O . MET A 1 188 ? 13.811 6.573 -13.288 1.00 93.88 188 MET A O 1
ATOM 1435 N N . LEU A 1 189 ? 11.959 6.454 -12.026 1.00 95.19 189 LEU A N 1
ATOM 1436 C CA . LEU A 1 189 ? 11.156 5.790 -13.040 1.00 95.19 189 LEU A CA 1
ATOM 1437 C C . LEU A 1 189 ? 10.997 6.669 -14.288 1.00 95.19 189 LEU A C 1
ATOM 1439 O O . LEU A 1 189 ? 11.214 6.185 -15.394 1.00 95.19 189 LEU A O 1
ATOM 1443 N N . ASN A 1 190 ? 10.714 7.966 -14.126 1.00 95.50 190 ASN A N 1
ATOM 1444 C CA . ASN A 1 190 ? 10.593 8.893 -15.256 1.00 95.50 190 ASN A CA 1
ATOM 1445 C C . ASN A 1 190 ? 11.875 8.985 -16.101 1.00 95.50 190 ASN A C 1
ATOM 1447 O O . ASN A 1 190 ? 11.790 9.121 -17.318 1.00 95.50 190 ASN A O 1
ATOM 1451 N N . LYS A 1 191 ? 13.065 8.852 -15.495 1.00 93.00 191 LYS A N 1
ATOM 1452 C CA . LYS A 1 191 ? 14.348 8.832 -16.231 1.00 93.00 191 LYS A CA 1
ATOM 1453 C C . LYS A 1 191 ? 14.495 7.631 -17.169 1.00 93.00 191 LYS A C 1
ATOM 1455 O O . LYS A 1 191 ? 15.289 7.702 -18.102 1.00 93.00 191 LYS A O 1
ATOM 1460 N N . TYR A 1 192 ? 13.769 6.543 -16.916 1.00 90.56 192 TYR A N 1
ATOM 1461 C CA . TYR A 1 192 ? 13.827 5.317 -17.714 1.00 90.56 192 TYR A CA 1
ATOM 1462 C C . TYR A 1 192 ? 12.695 5.189 -18.736 1.00 90.56 192 TYR A C 1
ATOM 1464 O O . TYR A 1 192 ? 12.649 4.181 -19.436 1.00 90.56 192 TYR A O 1
ATOM 1472 N N . ILE A 1 193 ? 11.801 6.178 -18.834 1.00 92.69 193 ILE A N 1
ATOM 1473 C CA . ILE A 1 193 ? 10.776 6.226 -19.880 1.00 92.69 193 ILE A CA 1
ATOM 1474 C C . ILE A 1 193 ? 11.392 6.881 -21.119 1.00 92.69 193 ILE A C 1
ATOM 1476 O O . ILE A 1 193 ? 11.747 8.061 -21.107 1.00 92.69 193 ILE A O 1
ATOM 1480 N N . PHE A 1 194 ? 11.521 6.118 -22.202 1.00 90.19 194 PHE A N 1
ATOM 1481 C CA . PHE A 1 194 ? 11.981 6.615 -23.495 1.00 90.19 194 PHE A CA 1
ATOM 1482 C C . PHE A 1 194 ? 10.803 7.006 -24.392 1.00 90.19 194 PHE A C 1
ATOM 1484 O O . PHE A 1 194 ? 9.666 6.604 -24.181 1.00 90.19 194 PHE A O 1
ATOM 1491 N N . PHE A 1 195 ? 11.079 7.762 -25.459 1.00 84.62 195 PHE A N 1
ATOM 1492 C CA . PHE A 1 195 ? 10.044 8.293 -26.362 1.00 84.62 195 PHE A CA 1
ATOM 1493 C C . PHE A 1 195 ? 9.156 7.214 -27.018 1.00 84.62 195 PHE A C 1
ATOM 1495 O O . PHE A 1 195 ? 8.048 7.510 -27.457 1.00 84.62 195 PHE A O 1
ATOM 1502 N N . ALA A 1 196 ? 9.648 5.976 -27.124 1.00 89.69 196 ALA A N 1
ATOM 1503 C CA . ALA A 1 196 ? 8.906 4.853 -27.692 1.00 89.69 196 ALA A CA 1
ATOM 1504 C C . ALA A 1 196 ? 8.043 4.100 -26.663 1.00 89.69 196 ALA A C 1
ATOM 1506 O O . ALA A 1 196 ? 7.167 3.340 -27.074 1.00 89.69 196 ALA A O 1
ATOM 1507 N N . ASP A 1 197 ? 8.279 4.305 -25.365 1.00 92.12 197 ASP A N 1
ATOM 1508 C CA . ASP A 1 197 ? 7.577 3.593 -24.304 1.00 92.12 197 ASP A CA 1
ATOM 1509 C C . ASP A 1 197 ? 6.191 4.201 -24.093 1.00 92.12 197 ASP A C 1
ATOM 1511 O O . ASP A 1 197 ? 6.032 5.404 -23.874 1.00 92.12 197 ASP A O 1
ATOM 1515 N N . LYS A 1 198 ? 5.158 3.361 -24.103 1.00 96.25 198 LYS A N 1
ATOM 1516 C CA . LYS A 1 198 ? 3.799 3.769 -23.747 1.00 96.25 198 LYS A CA 1
ATOM 1517 C C . LYS A 1 198 ? 3.591 3.570 -22.256 1.00 96.25 198 LYS A C 1
ATOM 1519 O O . LYS A 1 198 ? 2.882 2.649 -21.840 1.00 96.25 198 LYS A O 1
ATOM 1524 N N . VAL A 1 199 ? 4.225 4.431 -21.466 1.00 97.88 199 VAL A N 1
ATOM 1525 C CA . VAL A 1 199 ? 4.128 4.436 -20.004 1.00 97.88 199 VAL A CA 1
ATOM 1526 C C . VAL A 1 199 ? 3.906 5.855 -19.500 1.00 97.88 199 VAL A C 1
ATOM 1528 O O . VAL A 1 199 ? 4.588 6.784 -19.915 1.00 97.88 199 VAL A O 1
ATOM 1531 N N . GLU A 1 200 ? 2.969 6.011 -18.571 1.00 97.56 200 GLU A N 1
ATOM 1532 C CA . GLU A 1 200 ? 2.738 7.258 -17.844 1.00 97.56 200 GLU A CA 1
ATOM 1533 C C . GLU A 1 200 ? 2.726 6.970 -16.345 1.00 97.56 200 GLU A C 1
ATOM 1535 O O . GLU A 1 200 ? 2.097 6.005 -15.900 1.00 97.56 200 GLU A O 1
ATOM 1540 N N . ILE A 1 201 ? 3.410 7.811 -15.571 1.00 98.25 201 ILE A N 1
ATOM 1541 C CA . ILE A 1 201 ? 3.492 7.704 -14.116 1.00 98.25 201 ILE A CA 1
ATOM 1542 C C . ILE A 1 201 ? 2.852 8.938 -13.512 1.00 98.25 201 ILE A C 1
ATOM 1544 O O . ILE A 1 201 ? 3.283 10.060 -13.767 1.00 98.25 201 ILE A O 1
ATOM 1548 N N . GLN A 1 202 ? 1.848 8.714 -12.677 1.00 98.25 202 GLN A N 1
ATOM 1549 C CA . GLN A 1 202 ? 1.157 9.767 -11.958 1.00 98.25 202 GLN A CA 1
ATOM 1550 C C . GLN A 1 202 ? 1.232 9.505 -10.458 1.00 98.25 202 GLN A C 1
ATOM 1552 O O . GLN A 1 202 ? 0.805 8.449 -9.993 1.00 98.25 202 GLN A O 1
ATOM 1557 N N . ASP A 1 203 ? 1.713 10.484 -9.698 1.00 98.25 203 ASP A N 1
ATOM 1558 C CA . ASP A 1 203 ? 1.540 10.495 -8.249 1.00 98.25 203 ASP A CA 1
ATOM 1559 C C . ASP A 1 203 ? 0.088 10.878 -7.918 1.00 98.25 203 ASP A C 1
ATOM 1561 O O . ASP A 1 203 ? -0.380 11.982 -8.218 1.00 98.25 203 ASP A O 1
ATOM 1565 N N . ILE A 1 204 ? -0.644 9.930 -7.336 1.00 97.88 204 ILE A N 1
ATOM 1566 C CA . ILE A 1 204 ? -2.042 10.079 -6.925 1.00 97.88 204 ILE A CA 1
ATOM 1567 C C . ILE A 1 204 ? -2.192 10.111 -5.400 1.00 97.88 204 ILE A C 1
ATOM 1569 O O . IL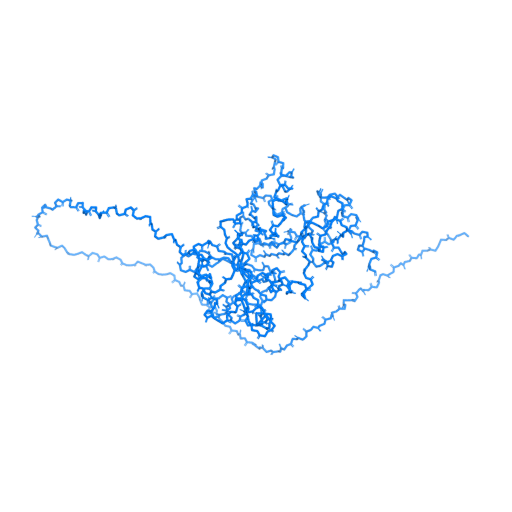E A 1 204 ? -3.312 10.003 -4.897 1.00 97.88 204 ILE A O 1
ATOM 1573 N N . THR A 1 205 ? -1.094 10.296 -4.661 1.00 97.50 205 THR A N 1
ATOM 1574 C CA . THR A 1 205 ? -1.063 10.346 -3.192 1.00 97.50 205 THR A CA 1
ATOM 1575 C C . THR A 1 205 ? -2.089 11.347 -2.671 1.00 97.50 205 THR A C 1
ATOM 1577 O O . THR A 1 205 ? -3.018 10.969 -1.971 1.00 97.50 205 THR A O 1
ATOM 1580 N N . LYS A 1 206 ? -2.046 12.604 -3.125 1.00 94.62 206 LYS A N 1
ATOM 1581 C CA . LYS A 1 206 ? -2.986 13.652 -2.673 1.00 94.62 206 LYS A CA 1
ATOM 1582 C C . LYS A 1 206 ? -4.424 13.493 -3.185 1.00 94.62 206 LYS A C 1
ATOM 1584 O O . LYS A 1 206 ? -5.307 14.235 -2.775 1.00 94.62 206 LYS A O 1
ATOM 1589 N N . GLN A 1 207 ? -4.655 12.569 -4.116 1.00 95.56 207 GLN A N 1
ATOM 1590 C CA . GLN A 1 207 ? -5.966 12.316 -4.725 1.00 95.56 207 GLN A CA 1
ATOM 1591 C C . GLN A 1 207 ? -6.671 11.101 -4.107 1.00 95.56 207 GLN A C 1
ATOM 1593 O O . GLN A 1 207 ? -7.815 10.814 -4.459 1.00 95.56 207 GLN A O 1
ATOM 1598 N N . THR A 1 208 ? -5.991 10.361 -3.229 1.00 96.81 208 THR A N 1
ATOM 1599 C CA . THR A 1 208 ? -6.482 9.101 -2.667 1.00 96.81 208 THR A CA 1
ATOM 1600 C C . THR A 1 208 ? -6.093 8.949 -1.203 1.00 96.81 208 THR A C 1
ATOM 1602 O O . THR A 1 208 ? -5.035 9.406 -0.785 1.00 96.81 208 THR A O 1
ATOM 1605 N N . CYS A 1 209 ? -6.929 8.248 -0.449 1.00 97.56 209 CYS A N 1
ATOM 1606 C CA . CYS A 1 209 ? -6.657 7.792 0.907 1.00 97.56 209 CYS A CA 1
ATOM 1607 C C . CYS A 1 209 ? -6.402 6.286 0.895 1.00 97.56 209 CYS A C 1
ATOM 1609 O O . CYS A 1 209 ? -6.928 5.568 0.035 1.00 97.56 209 CYS A O 1
ATOM 1611 N N . LEU A 1 210 ? -5.603 5.813 1.848 1.00 98.19 210 LEU A N 1
ATOM 1612 C CA . LEU A 1 210 ? -5.267 4.403 1.995 1.00 98.19 210 LEU A CA 1
ATOM 1613 C C . LEU A 1 21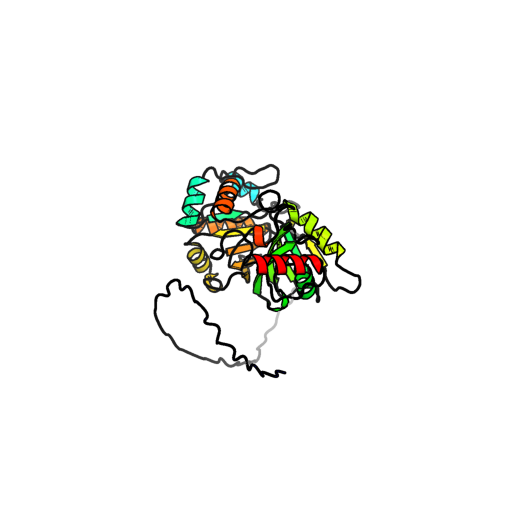0 ? -5.379 4.003 3.458 1.00 98.19 210 LEU A C 1
ATOM 1615 O O . LEU A 1 210 ? -4.610 4.485 4.281 1.00 98.19 210 LEU A O 1
ATOM 1619 N N . PHE A 1 211 ? -6.287 3.083 3.760 1.00 98.31 211 PHE A N 1
ATOM 1620 C CA . PHE A 1 211 ? -6.393 2.491 5.089 1.00 98.31 211 PHE A CA 1
ATOM 1621 C C . PHE A 1 211 ? -5.894 1.053 5.079 1.00 98.31 211 PHE A C 1
ATOM 1623 O O . PHE A 1 211 ? -6.101 0.329 4.104 1.00 98.31 211 PHE A O 1
ATOM 1630 N N . ALA A 1 212 ? -5.276 0.629 6.175 1.00 98.25 212 ALA A N 1
ATOM 1631 C CA . ALA A 1 212 ? -4.903 -0.760 6.405 1.00 98.25 212 ALA A CA 1
ATOM 1632 C C . ALA A 1 212 ? -5.720 -1.330 7.566 1.00 98.25 212 ALA A C 1
ATOM 1634 O O . ALA A 1 212 ? -5.752 -0.754 8.649 1.00 98.25 212 ALA A O 1
ATOM 1635 N N . LEU A 1 213 ? -6.370 -2.465 7.323 1.00 98.25 213 LEU A N 1
ATOM 1636 C CA . LEU A 1 213 ? -7.120 -3.239 8.304 1.00 98.25 213 LEU A CA 1
ATOM 1637 C C . LEU A 1 213 ? -6.347 -4.528 8.593 1.00 98.25 213 LEU A C 1
ATOM 1639 O O . LEU A 1 213 ? -6.069 -5.294 7.671 1.00 98.25 213 LEU A O 1
ATOM 1643 N N . SER A 1 214 ? -6.009 -4.786 9.850 1.00 97.44 214 SER A N 1
ATOM 1644 C CA . SER A 1 214 ? -5.208 -5.953 10.245 1.00 97.44 214 SER A CA 1
ATOM 1645 C C . SER A 1 214 ? -5.727 -6.584 11.526 1.00 97.44 214 SER A C 1
ATOM 1647 O O . SER A 1 214 ? -6.402 -5.927 12.306 1.00 97.44 214 SER A O 1
ATOM 1649 N N . GLY A 1 215 ? -5.383 -7.849 11.753 1.00 96.38 215 GLY A N 1
ATOM 1650 C CA . GLY A 1 215 ? -5.708 -8.599 12.968 1.00 96.38 215 GLY A CA 1
ATOM 1651 C C . GLY A 1 215 ? -6.626 -9.794 12.699 1.00 96.38 215 GLY A C 1
ATOM 1652 O O . GLY A 1 215 ? -7.247 -9.870 11.630 1.00 96.38 215 GLY A O 1
ATOM 1653 N N . PRO A 1 216 ? -6.722 -10.748 13.640 1.00 96.25 216 PRO A N 1
ATOM 1654 C CA . PRO A 1 216 ? -7.409 -12.027 13.436 1.00 96.25 216 PRO A CA 1
ATOM 1655 C C . PRO A 1 216 ? -8.906 -11.894 13.117 1.00 96.25 216 PRO A C 1
ATOM 1657 O O . PRO A 1 216 ? -9.476 -12.778 12.480 1.00 96.25 216 PRO A O 1
ATOM 1660 N N . LYS A 1 217 ? -9.556 -10.790 13.513 1.00 97.12 217 LYS A N 1
ATOM 1661 C CA . LYS A 1 217 ? -10.973 -10.521 13.210 1.00 97.12 217 LYS A CA 1
ATOM 1662 C C . LYS A 1 217 ? -11.198 -9.703 11.938 1.00 97.12 217 LYS A C 1
ATOM 1664 O O . LYS A 1 217 ? -12.344 -9.453 11.573 1.00 97.12 217 LYS A O 1
ATOM 1669 N N . SER A 1 218 ? -10.144 -9.311 11.221 1.00 97.25 218 SER A N 1
ATOM 1670 C CA . SER A 1 218 ? -10.270 -8.520 9.986 1.00 97.25 218 SER A CA 1
ATOM 1671 C C . SER A 1 218 ? -11.144 -9.212 8.931 1.00 97.25 218 SER A C 1
ATOM 1673 O O . SER A 1 218 ? -12.003 -8.575 8.328 1.00 97.25 218 SER A O 1
ATOM 1675 N N . SER A 1 219 ? -11.015 -10.531 8.764 1.00 96.56 219 SER A N 1
ATOM 1676 C CA . SER A 1 219 ? -11.850 -11.307 7.834 1.00 96.56 219 SER A CA 1
ATOM 1677 C C . SER A 1 219 ? -13.340 -11.297 8.204 1.00 96.56 219 SER A C 1
ATOM 1679 O O . SER A 1 219 ? -14.190 -11.259 7.314 1.00 96.56 219 SER A O 1
ATOM 1681 N N . GLU A 1 220 ? -13.669 -11.298 9.501 1.00 96.81 220 GLU A N 1
ATOM 1682 C CA . GLU A 1 220 ? -15.052 -11.185 9.987 1.00 96.81 220 GLU A CA 1
ATOM 1683 C C . GLU A 1 220 ? -15.633 -9.806 9.652 1.00 96.81 220 GLU A C 1
ATOM 1685 O O . GLU A 1 220 ? -16.731 -9.718 9.102 1.00 96.81 220 GLU A O 1
ATOM 1690 N N . VAL A 1 221 ? -14.860 -8.738 9.885 1.00 96.88 221 VAL A N 1
ATOM 1691 C CA . VAL A 1 221 ? -15.235 -7.368 9.500 1.00 96.88 221 VAL A CA 1
ATOM 1692 C C . VAL A 1 221 ? -15.531 -7.290 8.001 1.00 96.88 221 VAL A C 1
ATOM 1694 O O . VAL A 1 221 ? -16.585 -6.794 7.604 1.00 96.88 221 VAL A O 1
ATOM 1697 N N . MET A 1 222 ? -14.655 -7.836 7.152 1.00 95.75 222 MET A N 1
ATOM 1698 C CA . MET A 1 222 ? -14.869 -7.829 5.700 1.00 95.75 222 MET A CA 1
ATOM 1699 C C . MET A 1 222 ? -16.119 -8.611 5.288 1.00 95.75 222 MET A C 1
ATOM 1701 O O . MET A 1 222 ? -16.876 -8.152 4.430 1.00 95.75 222 MET A O 1
ATOM 1705 N N . ALA A 1 223 ? -16.383 -9.761 5.914 1.00 94.56 223 ALA A N 1
ATOM 1706 C CA . ALA A 1 223 ? -17.595 -10.534 5.659 1.00 94.56 223 ALA A CA 1
ATOM 1707 C C . ALA A 1 223 ? -18.866 -9.747 6.030 1.00 94.56 223 ALA A C 1
ATOM 1709 O O . ALA A 1 223 ? -19.798 -9.689 5.225 1.00 94.56 223 ALA A O 1
ATOM 1710 N N . ASN A 1 224 ? -18.877 -9.079 7.188 1.00 94.56 224 ASN A N 1
ATOM 1711 C CA . ASN A 1 224 ? -20.003 -8.257 7.649 1.00 94.56 224 ASN A CA 1
ATOM 1712 C C . ASN A 1 224 ? -20.284 -7.061 6.726 1.00 94.56 224 ASN A C 1
ATOM 1714 O O . ASN A 1 224 ? -21.430 -6.634 6.589 1.00 94.56 224 ASN A O 1
ATOM 1718 N N . LEU A 1 225 ? -19.253 -6.545 6.052 1.00 92.12 225 LEU A N 1
ATOM 1719 C CA . LEU A 1 225 ? -19.362 -5.457 5.077 1.00 92.12 225 LEU A CA 1
ATOM 1720 C C . LEU A 1 225 ? -19.728 -5.931 3.661 1.00 92.12 225 LEU A C 1
ATOM 1722 O O . LEU A 1 225 ? -19.707 -5.133 2.726 1.00 92.12 225 LEU A O 1
ATOM 1726 N N . ASN A 1 226 ? -20.095 -7.207 3.486 1.00 91.00 226 ASN A N 1
ATOM 1727 C CA . ASN A 1 226 ? -20.350 -7.842 2.187 1.00 91.00 226 ASN A CA 1
ATOM 1728 C C . ASN A 1 226 ? -19.134 -7.827 1.237 1.00 91.00 226 ASN A C 1
ATOM 1730 O O . ASN A 1 226 ? -19.292 -7.835 0.018 1.00 91.00 226 ASN A O 1
ATOM 1734 N N . LEU A 1 227 ? -17.923 -7.843 1.797 1.00 91.38 227 LEU A N 1
ATOM 1735 C CA . LEU A 1 227 ? -16.638 -7.924 1.087 1.00 91.38 227 LEU A CA 1
ATOM 1736 C C . LEU A 1 227 ? -15.969 -9.298 1.293 1.00 91.38 227 LEU A C 1
ATOM 1738 O O . LEU A 1 227 ? -14.754 -9.454 1.179 1.00 91.38 227 LEU A O 1
ATOM 1742 N N . GLY A 1 228 ? -16.771 -10.309 1.642 1.00 87.06 228 GLY A N 1
ATOM 1743 C CA . GLY A 1 228 ? -16.310 -11.659 1.972 1.00 87.06 228 GLY A CA 1
ATOM 1744 C C . GLY A 1 228 ? -15.713 -12.440 0.797 1.00 87.06 228 GLY A C 1
ATOM 1745 O O . GLY A 1 228 ? -15.094 -13.474 1.016 1.00 87.06 228 GLY A O 1
ATOM 1746 N N . ASP A 1 229 ? -15.857 -11.968 -0.444 1.00 92.75 229 ASP A N 1
ATOM 1747 C CA . ASP A 1 229 ? -15.270 -12.607 -1.627 1.00 92.75 229 ASP A CA 1
ATOM 1748 C C . ASP A 1 229 ? -13.736 -12.485 -1.685 1.00 92.75 229 ASP A C 1
ATOM 1750 O O . ASP A 1 229 ? -13.082 -13.287 -2.357 1.00 92.75 229 ASP A O 1
ATOM 1754 N N . LEU A 1 230 ? -13.158 -11.531 -0.945 1.00 94.31 230 LEU A N 1
ATOM 1755 C CA . LEU A 1 230 ? -11.711 -11.391 -0.754 1.00 94.31 230 LEU A CA 1
ATOM 1756 C C . LEU A 1 230 ? -11.154 -12.248 0.389 1.00 94.31 230 LEU A C 1
ATOM 1758 O O . LEU A 1 230 ? -9.947 -12.484 0.438 1.00 94.31 230 LEU A O 1
ATOM 1762 N N . VAL A 1 231 ? -12.000 -12.724 1.305 1.00 94.94 231 VAL A N 1
ATOM 1763 C CA . VAL A 1 231 ? -11.547 -13.496 2.469 1.00 94.94 231 VAL A CA 1
ATOM 1764 C C . VAL A 1 231 ? -10.942 -14.825 2.009 1.00 94.94 231 VAL A C 1
ATOM 1766 O O . VAL A 1 231 ? -11.557 -15.586 1.262 1.00 94.94 231 VAL A O 1
ATOM 1769 N N . GLY A 1 232 ? -9.712 -15.097 2.453 1.00 93.69 232 GLY A N 1
ATOM 1770 C CA . GLY A 1 232 ? -8.956 -16.298 2.087 1.00 93.69 232 GLY A CA 1
ATOM 1771 C C . GLY A 1 232 ? -8.388 -16.298 0.663 1.00 93.69 232 GLY A C 1
ATOM 1772 O O . GLY A 1 232 ? -7.847 -17.317 0.232 1.00 93.69 232 GLY A O 1
ATOM 1773 N N . GLN A 1 233 ? -8.500 -15.192 -0.082 1.00 96.69 233 GLN A N 1
ATOM 1774 C CA . GLN A 1 233 ? -7.817 -15.058 -1.370 1.00 96.69 233 GLN A CA 1
ATOM 1775 C C . GLN A 1 233 ? -6.306 -14.844 -1.171 1.00 96.69 233 GLN A C 1
ATOM 1777 O O . GLN A 1 233 ? -5.886 -14.376 -0.113 1.00 96.69 233 GLN A O 1
ATOM 1782 N N . PRO A 1 234 ? -5.464 -15.160 -2.173 1.00 95.75 234 PRO A N 1
ATOM 1783 C CA . PRO A 1 234 ? -4.029 -14.905 -2.090 1.00 95.75 234 PRO A CA 1
ATOM 1784 C C . PRO A 1 234 ? -3.703 -13.418 -1.904 1.00 95.75 234 PRO A C 1
ATOM 1786 O O . PRO A 1 234 ? -4.416 -12.553 -2.424 1.00 95.75 234 PRO A O 1
ATOM 1789 N N . TYR A 1 235 ? -2.574 -13.140 -1.250 1.00 95.81 235 TYR A N 1
ATOM 1790 C CA . TYR A 1 235 ? -2.010 -11.797 -1.109 1.00 95.81 235 TYR A CA 1
ATOM 1791 C C . TYR A 1 235 ? -2.005 -11.015 -2.432 1.00 95.81 235 TYR A C 1
ATOM 1793 O O . TYR A 1 235 ? -1.720 -11.566 -3.499 1.00 95.81 235 TYR A O 1
ATOM 1801 N N . GLY A 1 236 ? -2.323 -9.721 -2.368 1.00 95.44 236 GLY A N 1
ATOM 1802 C CA . GLY A 1 236 ? -2.358 -8.836 -3.532 1.00 95.44 236 GLY A CA 1
ATOM 1803 C C . GLY A 1 236 ? -3.600 -9.000 -4.412 1.00 95.44 236 GLY A C 1
ATOM 1804 O O . GLY A 1 236 ? -3.799 -8.199 -5.331 1.00 95.44 236 GLY A O 1
ATOM 1805 N N . THR A 1 237 ? -4.463 -9.988 -4.135 1.00 97.81 237 THR A N 1
ATOM 1806 C CA . THR A 1 237 ? -5.775 -10.076 -4.786 1.00 97.81 237 THR A CA 1
ATOM 1807 C C . THR A 1 237 ? -6.552 -8.804 -4.496 1.00 97.81 237 THR A C 1
ATOM 1809 O O . THR A 1 237 ? -6.751 -8.457 -3.337 1.00 97.81 237 THR A O 1
ATOM 1812 N N . ASN A 1 238 ? -6.989 -8.103 -5.539 1.00 97.12 238 ASN A N 1
ATOM 1813 C CA . ASN A 1 238 ? -7.686 -6.831 -5.414 1.00 97.12 238 ASN A CA 1
ATOM 1814 C C . ASN A 1 238 ? -8.964 -6.783 -6.257 1.00 97.12 238 ASN A C 1
ATOM 1816 O O . ASN A 1 238 ? -9.102 -7.440 -7.300 1.00 97.12 238 ASN A O 1
ATOM 1820 N N . ARG A 1 239 ? -9.935 -6.024 -5.749 1.00 95.88 239 ARG A N 1
ATOM 1821 C CA . ARG A 1 239 ? -11.279 -5.867 -6.310 1.00 95.88 239 ARG A CA 1
ATOM 1822 C C . ARG A 1 239 ? -11.773 -4.436 -6.120 1.00 95.88 239 ARG A C 1
ATOM 1824 O O . ARG A 1 239 ? -11.394 -3.749 -5.173 1.00 95.88 239 ARG A O 1
ATOM 1831 N N . HIS A 1 240 ? -12.634 -3.998 -7.034 1.00 94.06 240 HIS A N 1
ATOM 1832 C CA . HIS A 1 240 ? -13.276 -2.688 -6.988 1.00 94.06 240 HIS A CA 1
ATOM 1833 C C . HIS A 1 240 ? -14.722 -2.831 -6.506 1.00 94.06 240 HIS A C 1
ATOM 1835 O O . HIS A 1 240 ? -15.493 -3.605 -7.072 1.00 94.06 240 HIS A O 1
ATOM 1841 N N . TYR A 1 241 ? -15.084 -2.038 -5.506 1.00 92.25 241 TYR A N 1
ATOM 1842 C CA . TYR A 1 241 ? -16.400 -1.975 -4.883 1.00 92.25 241 TYR A CA 1
ATOM 1843 C C . TYR A 1 241 ? -16.960 -0.557 -4.955 1.00 92.25 241 TYR A C 1
ATOM 1845 O O . TYR A 1 241 ? -16.290 0.393 -5.371 1.00 92.25 241 TYR A O 1
ATOM 1853 N N . ASN A 1 242 ? -18.214 -0.422 -4.538 1.00 85.62 242 ASN A N 1
ATOM 1854 C CA . ASN A 1 242 ? -18.908 0.848 -4.443 1.00 85.62 242 ASN A CA 1
ATOM 1855 C C . ASN A 1 242 ? -19.564 0.958 -3.060 1.00 85.62 242 ASN A C 1
ATOM 1857 O O . ASN A 1 242 ? -20.382 0.111 -2.704 1.00 85.62 242 ASN A O 1
ATOM 1861 N N . VAL A 1 243 ? -19.205 1.994 -2.303 1.00 76.12 243 VAL A N 1
ATOM 1862 C CA . VAL A 1 243 ? -19.774 2.324 -0.993 1.00 76.12 243 VAL A CA 1
ATOM 1863 C C . VAL A 1 243 ? -20.518 3.649 -1.134 1.00 76.12 243 VAL A C 1
ATOM 1865 O O . VAL A 1 243 ? -19.905 4.683 -1.374 1.00 76.12 243 VAL A O 1
ATOM 1868 N N . ASN A 1 244 ? -21.849 3.630 -1.019 1.00 76.94 244 ASN A N 1
ATOM 1869 C CA . ASN A 1 244 ? -22.705 4.826 -1.119 1.00 76.94 244 ASN A CA 1
ATOM 1870 C C . ASN A 1 244 ? -22.506 5.664 -2.400 1.00 76.94 244 ASN A C 1
ATOM 1872 O O . ASN A 1 244 ? -22.611 6.886 -2.380 1.00 76.94 244 ASN A O 1
ATOM 1876 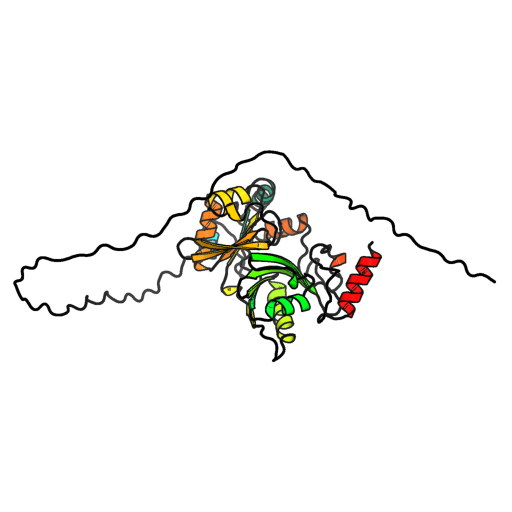N N . GLY A 1 245 ? -22.216 5.021 -3.532 1.00 80.88 245 GLY A N 1
ATOM 1877 C CA . GLY A 1 245 ? -21.927 5.698 -4.799 1.00 80.88 245 GLY A CA 1
ATOM 1878 C C . GLY A 1 245 ? -20.444 6.023 -5.013 1.00 80.88 245 GLY A C 1
ATOM 1879 O O . GLY A 1 245 ? -20.079 6.399 -6.126 1.00 80.88 245 GLY A O 1
ATOM 1880 N N . MET A 1 246 ? -19.589 5.841 -4.001 1.00 84.25 246 MET A N 1
ATOM 1881 C CA . MET A 1 246 ? -18.159 6.144 -4.058 1.00 84.25 246 MET A CA 1
ATOM 1882 C C . MET A 1 246 ? -17.321 4.884 -4.326 1.00 84.25 246 MET A C 1
ATOM 1884 O O . MET A 1 246 ? -17.523 3.856 -3.675 1.00 84.25 246 MET A O 1
ATOM 1888 N N . PRO A 1 247 ? -16.372 4.926 -5.276 1.00 90.00 247 PRO A N 1
ATOM 1889 C CA . PRO A 1 247 ? -15.527 3.781 -5.586 1.00 90.00 247 PRO A CA 1
ATOM 1890 C C . PRO A 1 247 ? -14.502 3.524 -4.474 1.00 90.00 247 PRO A C 1
ATOM 1892 O O . PRO A 1 247 ? -13.780 4.430 -4.058 1.00 90.00 247 PRO A O 1
ATOM 1895 N N . VAL A 1 248 ? -14.388 2.264 -4.055 1.00 94.56 248 VAL A N 1
ATOM 1896 C CA . VAL A 1 248 ? -13.367 1.793 -3.108 1.00 94.56 248 VAL A CA 1
ATOM 1897 C C . VAL A 1 248 ? -12.688 0.570 -3.707 1.00 94.56 248 VAL A C 1
ATOM 1899 O O . VAL A 1 248 ? -13.355 -0.353 -4.165 1.00 94.56 248 VAL A O 1
ATOM 1902 N N . THR A 1 249 ? -11.361 0.548 -3.734 1.00 96.75 249 THR A N 1
ATOM 1903 C CA . THR A 1 249 ? -10.599 -0.644 -4.123 1.00 96.75 249 THR A CA 1
ATOM 1904 C C . THR A 1 249 ? -10.074 -1.312 -2.874 1.00 96.75 249 THR A C 1
ATOM 1906 O O . THR A 1 249 ? -9.451 -0.653 -2.050 1.00 96.75 249 THR A O 1
ATOM 1909 N N . VAL A 1 250 ? -10.304 -2.611 -2.747 1.00 97.81 250 VAL A N 1
ATOM 1910 C CA . VAL A 1 250 ? -9.834 -3.388 -1.605 1.00 97.81 250 VAL A CA 1
ATOM 1911 C C . VAL A 1 250 ? -8.871 -4.453 -2.101 1.00 97.81 250 VAL A C 1
ATOM 1913 O O . VAL A 1 250 ? -9.167 -5.146 -3.077 1.00 97.81 250 VAL A O 1
ATOM 1916 N N . GLY A 1 251 ? -7.721 -4.559 -1.443 1.00 97.44 251 GLY A N 1
ATOM 1917 C CA . GLY A 1 251 ? -6.724 -5.598 -1.672 1.00 97.44 251 GLY A CA 1
ATOM 1918 C C . GLY A 1 251 ? -6.527 -6.469 -0.437 1.00 97.44 251 GLY A C 1
ATOM 1919 O O . GLY A 1 251 ? -6.631 -5.976 0.684 1.00 97.44 251 GLY A O 1
ATOM 1920 N N . VAL A 1 252 ? -6.237 -7.752 -0.648 1.00 98.06 252 VAL A N 1
ATOM 1921 C CA . VAL A 1 252 ? -5.777 -8.664 0.405 1.00 98.06 252 VAL A CA 1
ATOM 1922 C C . VAL A 1 252 ? -4.328 -8.355 0.748 1.00 98.06 252 VAL A C 1
ATOM 1924 O O . VAL A 1 252 ? -3.483 -8.218 -0.142 1.00 98.06 252 VAL A O 1
ATOM 1927 N N . GLY A 1 253 ? -4.062 -8.290 2.044 1.00 96.31 253 GLY A N 1
ATOM 1928 C CA . GLY A 1 253 ? -2.800 -7.890 2.629 1.00 96.31 253 GLY A CA 1
ATOM 1929 C C . GLY A 1 253 ? -2.638 -6.376 2.729 1.00 96.31 253 GLY A C 1
ATOM 1930 O O . GLY A 1 253 ? -3.412 -5.576 2.190 1.00 96.31 253 GLY A O 1
ATOM 1931 N N . ASN A 1 254 ? -1.603 -5.979 3.453 1.00 94.12 254 ASN A N 1
ATOM 1932 C CA . ASN A 1 254 ? -1.115 -4.611 3.545 1.00 94.12 254 ASN A CA 1
ATOM 1933 C C . ASN A 1 254 ? 0.399 -4.616 3.808 1.00 94.12 254 ASN A C 1
ATOM 1935 O O . ASN A 1 254 ? 1.056 -5.647 3.700 1.00 94.12 254 ASN A O 1
ATOM 1939 N N . ILE A 1 255 ? 0.949 -3.445 4.125 1.00 91.31 255 ILE A N 1
ATOM 1940 C CA . ILE A 1 255 ? 2.390 -3.209 4.305 1.00 91.31 255 ILE A CA 1
ATOM 1941 C C . ILE A 1 255 ? 2.969 -3.966 5.522 1.00 91.31 255 ILE A C 1
ATOM 1943 O O . ILE A 1 255 ? 4.180 -4.147 5.627 1.00 91.31 255 ILE A O 1
ATOM 1947 N N . ILE A 1 256 ? 2.118 -4.431 6.444 1.00 90.00 256 ILE A N 1
ATOM 1948 C CA . ILE A 1 256 ? 2.539 -5.147 7.659 1.00 90.00 256 ILE A CA 1
ATOM 1949 C C . ILE A 1 256 ? 2.192 -6.624 7.596 1.00 90.00 256 ILE A C 1
ATOM 1951 O O . ILE A 1 256 ? 3.037 -7.467 7.900 1.00 90.00 256 ILE A O 1
ATOM 1955 N N . SER A 1 257 ? 0.950 -6.931 7.229 1.00 88.19 257 SER A N 1
ATOM 1956 C CA . SER A 1 257 ? 0.378 -8.266 7.356 1.00 88.19 257 SER A CA 1
ATOM 1957 C C . SER A 1 257 ? -0.146 -8.785 6.027 1.00 88.19 257 SER A C 1
ATOM 1959 O O . SER A 1 257 ? -0.837 -8.077 5.289 1.00 88.19 257 SER A O 1
ATOM 1961 N N . ASP A 1 258 ? 0.123 -10.063 5.775 1.00 88.12 258 ASP A N 1
ATOM 1962 C CA . ASP A 1 258 ? -0.383 -10.777 4.607 1.00 88.12 258 ASP A CA 1
ATOM 1963 C C . ASP A 1 258 ? -1.865 -11.169 4.777 1.00 88.12 258 ASP A C 1
ATOM 1965 O O . ASP A 1 258 ? -2.577 -11.325 3.787 1.00 88.12 258 ASP A O 1
ATOM 1969 N N . GLU A 1 259 ? -2.340 -11.289 6.025 1.00 85.94 259 GLU A N 1
ATOM 1970 C CA . GLU A 1 259 ? -3.702 -11.730 6.385 1.00 85.94 259 GLU A CA 1
ATOM 1971 C C . GLU A 1 259 ? -4.675 -10.561 6.652 1.00 85.94 259 GLU A C 1
ATOM 1973 O O . GLU A 1 259 ? -5.800 -10.770 7.104 1.00 85.94 259 GLU A O 1
ATOM 1978 N N . GLY A 1 260 ? -4.251 -9.323 6.381 1.00 95.81 260 GLY A N 1
ATOM 1979 C CA . GLY A 1 260 ? -5.078 -8.119 6.490 1.00 95.81 260 GLY A CA 1
ATOM 1980 C C . GLY A 1 260 ? -5.716 -7.690 5.168 1.00 95.81 260 GLY A C 1
ATOM 1981 O O . GLY A 1 260 ? -5.765 -8.435 4.191 1.00 95.81 260 GLY A O 1
ATOM 1982 N N . PHE A 1 261 ? -6.177 -6.444 5.124 1.00 98.19 261 PHE A N 1
ATOM 1983 C CA . PHE A 1 261 ? -6.717 -5.806 3.928 1.00 98.19 261 PHE A CA 1
ATOM 1984 C C . PHE A 1 261 ? -6.215 -4.369 3.819 1.00 98.19 261 PHE A C 1
ATOM 1986 O O . PHE A 1 261 ? -5.940 -3.712 4.824 1.00 98.19 261 PHE A O 1
ATOM 1993 N N . SER A 1 262 ? -6.130 -3.866 2.595 1.00 98.19 262 SER A N 1
ATOM 1994 C CA . SER A 1 262 ? -5.894 -2.451 2.314 1.00 98.19 262 SER A CA 1
ATOM 1995 C C . SER A 1 262 ? -7.075 -1.880 1.544 1.00 98.19 262 SER A C 1
ATOM 1997 O O . SER A 1 262 ? -7.560 -2.510 0.604 1.00 98.19 262 SER A O 1
ATOM 1999 N N . LEU A 1 263 ? -7.513 -0.679 1.903 1.00 98.00 263 LEU A N 1
ATOM 2000 C CA . LEU A 1 263 ? -8.649 0.005 1.300 1.00 98.00 263 LEU A CA 1
ATOM 2001 C C . LEU A 1 263 ? -8.169 1.323 0.692 1.00 98.00 263 LEU A C 1
ATOM 2003 O O . LEU A 1 263 ? -7.788 2.240 1.412 1.00 98.00 263 LEU A O 1
ATOM 2007 N N . LEU A 1 264 ? -8.198 1.417 -0.635 1.00 98.06 264 LEU A N 1
ATOM 2008 C CA . LEU A 1 264 ? -7.887 2.624 -1.396 1.00 98.06 264 LEU A CA 1
ATOM 2009 C C . LEU A 1 264 ? -9.184 3.319 -1.814 1.00 98.06 264 LEU A C 1
ATOM 2011 O O . LEU A 1 264 ? -10.041 2.709 -2.459 1.00 98.06 264 LEU A O 1
ATOM 2015 N N . MET A 1 265 ? -9.305 4.607 -1.512 1.00 96.69 265 MET A N 1
ATOM 2016 C CA . MET A 1 265 ? -10.521 5.380 -1.778 1.00 96.69 265 MET A CA 1
ATOM 2017 C C . MET A 1 265 ? -10.221 6.849 -2.083 1.00 96.69 265 MET A C 1
ATOM 2019 O O . MET A 1 265 ? -9.084 7.297 -1.963 1.00 96.69 265 MET A O 1
ATOM 2023 N N . SER A 1 266 ? -11.230 7.613 -2.500 1.00 94.56 266 SER A N 1
ATOM 2024 C CA . SER A 1 266 ? -11.130 9.076 -2.580 1.00 94.56 266 SER A CA 1
ATOM 2025 C C . SER A 1 266 ? -11.217 9.715 -1.188 1.00 94.56 266 SER A C 1
ATOM 2027 O O . SER A 1 266 ? -11.917 9.157 -0.342 1.00 94.56 266 SER A O 1
ATOM 2029 N N . PRO A 1 267 ? -10.654 10.918 -0.969 1.00 92.44 267 PRO A N 1
ATOM 2030 C CA . PRO A 1 267 ? -10.791 11.647 0.296 1.00 92.44 267 PRO A CA 1
ATOM 2031 C C . PRO A 1 267 ? -12.242 11.791 0.780 1.00 92.44 267 PRO A C 1
ATOM 2033 O O . PRO A 1 267 ? -12.526 11.533 1.942 1.00 92.44 267 PRO A O 1
ATOM 2036 N N . ALA A 1 268 ? -13.186 12.049 -0.132 1.00 89.75 268 ALA A N 1
ATOM 2037 C CA . ALA A 1 268 ? -14.615 12.149 0.189 1.00 89.75 268 ALA A CA 1
ATOM 2038 C C . ALA A 1 268 ? -15.229 10.868 0.800 1.00 89.75 268 ALA A C 1
ATOM 2040 O O . ALA A 1 268 ? -16.253 10.928 1.473 1.00 89.75 268 ALA A O 1
ATOM 2041 N N . ALA A 1 269 ? -14.618 9.700 0.574 1.00 91.69 269 ALA A N 1
ATOM 2042 C CA . ALA A 1 269 ? -15.092 8.426 1.114 1.00 91.69 269 ALA A CA 1
ATOM 2043 C C . ALA A 1 269 ? -14.418 8.046 2.441 1.00 91.69 269 ALA A C 1
ATOM 2045 O O . ALA A 1 269 ? -14.922 7.164 3.138 1.00 91.69 269 ALA A O 1
ATOM 2046 N N . ALA A 1 270 ? -13.297 8.689 2.783 1.00 93.62 270 ALA A N 1
ATOM 2047 C CA . ALA A 1 270 ? -12.420 8.286 3.877 1.00 93.62 270 ALA A CA 1
ATOM 2048 C C . ALA A 1 270 ? -13.142 8.284 5.230 1.00 93.62 270 ALA A C 1
ATOM 2050 O O . ALA A 1 270 ? -13.183 7.251 5.895 1.00 93.62 270 ALA A O 1
ATOM 2051 N N . ASP A 1 271 ? -13.801 9.387 5.590 1.00 92.75 271 ASP A N 1
ATOM 2052 C CA . ASP A 1 271 ? -14.534 9.512 6.857 1.00 92.75 271 ASP A CA 1
ATOM 2053 C C . ASP A 1 271 ? -15.641 8.449 7.007 1.00 92.75 271 ASP A C 1
ATOM 2055 O O . ASP A 1 271 ? -15.739 7.760 8.025 1.00 92.75 271 ASP A O 1
ATOM 2059 N N . SER A 1 272 ? -16.433 8.232 5.950 1.00 91.88 272 SER A N 1
ATOM 2060 C CA . SER A 1 272 ? -17.501 7.225 5.962 1.00 91.88 272 SER A CA 1
ATOM 2061 C C . SER A 1 272 ? -16.957 5.806 6.127 1.00 91.88 272 SER A C 1
ATOM 2063 O O . SER A 1 272 ? -17.567 4.998 6.834 1.00 91.88 272 SER A O 1
ATOM 2065 N N . VAL A 1 273 ? -15.850 5.473 5.458 1.00 94.19 273 VAL A N 1
ATOM 2066 C CA . VAL A 1 273 ? -15.227 4.147 5.567 1.00 94.19 273 VAL A CA 1
ATOM 2067 C C . VAL A 1 273 ? -14.612 3.966 6.951 1.00 94.19 273 VAL A C 1
ATOM 2069 O O . VAL A 1 273 ? -14.833 2.926 7.567 1.00 94.19 273 VAL A O 1
ATOM 2072 N N . TRP A 1 274 ? -13.924 4.980 7.477 1.00 95.75 274 TRP A N 1
ATOM 2073 C CA . TRP A 1 274 ? -13.322 4.950 8.808 1.00 95.75 274 TRP A CA 1
ATOM 2074 C C . TRP A 1 274 ? -14.358 4.663 9.897 1.00 95.75 274 TRP A C 1
ATOM 2076 O O . TRP A 1 274 ? -14.259 3.655 10.596 1.00 95.75 274 TRP A O 1
ATOM 2086 N N . LYS A 1 275 ? -15.429 5.466 9.962 1.00 94.62 275 LYS A N 1
ATOM 2087 C CA . LYS A 1 275 ? -16.536 5.279 10.918 1.00 94.62 275 LYS A CA 1
ATOM 2088 C C . LYS A 1 275 ? -17.185 3.904 10.797 1.00 94.62 275 LYS A C 1
ATOM 2090 O O . LYS A 1 275 ? -17.542 3.288 11.801 1.00 94.62 275 LYS A O 1
ATOM 2095 N N . THR A 1 276 ? -17.313 3.397 9.571 1.00 94.88 276 THR A N 1
ATOM 2096 C CA . THR A 1 276 ? -17.849 2.054 9.327 1.00 94.88 276 THR A CA 1
ATOM 2097 C C . THR A 1 276 ? -16.939 0.982 9.928 1.00 94.88 276 THR A C 1
ATOM 2099 O O . THR A 1 276 ? -17.436 0.100 10.626 1.00 94.88 276 THR A O 1
ATOM 2102 N N . LEU A 1 277 ? -15.622 1.069 9.726 1.00 96.44 277 LEU A N 1
ATOM 2103 C CA . LEU A 1 277 ? -14.660 0.121 10.297 1.00 96.44 277 LEU A CA 1
ATOM 2104 C C . LEU A 1 277 ? -14.652 0.173 11.832 1.00 96.44 277 LEU A C 1
ATOM 2106 O O . LEU A 1 277 ? -14.717 -0.879 12.468 1.00 96.44 277 LEU A O 1
ATOM 2110 N N . LEU A 1 278 ? -14.678 1.370 12.429 1.00 96.50 278 LEU A N 1
ATOM 2111 C CA . LEU A 1 278 ? -14.791 1.525 13.884 1.00 96.50 278 LEU A CA 1
ATOM 2112 C C . LEU A 1 278 ? -16.084 0.900 14.428 1.00 96.50 278 LEU A C 1
ATOM 2114 O O . LEU A 1 278 ? -16.062 0.193 15.433 1.00 96.50 278 LEU A O 1
ATOM 2118 N N . SER A 1 279 ? -17.212 1.073 13.729 1.00 96.50 279 SER A N 1
ATOM 2119 C CA . SER A 1 279 ? -18.493 0.468 14.128 1.00 96.50 279 SER A CA 1
ATOM 2120 C C . SER A 1 279 ? -18.495 -1.068 14.085 1.00 96.50 279 SER A C 1
ATOM 2122 O O . SER A 1 279 ? -19.314 -1.699 14.750 1.00 96.50 279 SER A O 1
ATOM 2124 N N . GLN A 1 280 ? -17.571 -1.671 13.327 1.00 96.81 280 GLN A N 1
ATOM 2125 C CA . GLN A 1 280 ? -17.341 -3.119 13.283 1.00 96.81 280 GLN A CA 1
ATOM 2126 C C . GLN A 1 280 ? -16.340 -3.595 14.352 1.00 96.81 280 GLN A C 1
ATOM 2128 O O . GLN A 1 280 ? -15.992 -4.773 14.387 1.00 96.81 280 GLN A O 1
ATOM 2133 N N . GLY A 1 281 ? -15.885 -2.699 15.234 1.00 96.50 281 GLY A N 1
ATOM 2134 C CA . GLY A 1 281 ? -14.968 -3.012 16.328 1.00 96.50 281 GLY A CA 1
ATOM 2135 C C . GLY A 1 281 ? -13.487 -2.905 15.969 1.00 96.50 281 GLY A C 1
ATOM 2136 O O . GLY A 1 281 ? -12.664 -3.409 16.730 1.00 96.50 281 GLY A O 1
ATOM 2137 N N . ALA A 1 282 ? -13.134 -2.278 14.840 1.00 97.62 282 ALA A N 1
ATOM 2138 C CA . ALA A 1 282 ? -11.742 -1.942 14.556 1.00 97.62 282 ALA A CA 1
ATOM 2139 C C . ALA A 1 282 ? -11.239 -0.883 15.544 1.00 97.62 282 ALA A C 1
ATOM 2141 O O . ALA A 1 282 ? -11.891 0.140 15.742 1.00 97.62 282 ALA A O 1
ATOM 2142 N N . ILE A 1 283 ? -10.073 -1.124 16.139 1.00 98.00 283 ILE A N 1
ATOM 2143 C CA . ILE A 1 283 ? -9.413 -0.172 17.034 1.00 98.00 283 ILE A CA 1
ATOM 2144 C C . ILE A 1 283 ? -8.466 0.702 16.200 1.00 98.00 283 ILE A C 1
ATOM 2146 O O . ILE A 1 283 ? -7.671 0.167 15.421 1.00 98.00 283 ILE A O 1
ATOM 2150 N N . PRO A 1 284 ? -8.541 2.037 16.305 1.00 97.88 284 PRO A N 1
ATOM 2151 C CA . PRO A 1 284 ? -7.674 2.907 15.534 1.00 97.88 284 PRO A CA 1
ATOM 2152 C C . PRO A 1 284 ? -6.236 2.817 16.055 1.00 97.88 284 PRO A C 1
ATOM 2154 O O . PRO A 1 284 ? -5.996 2.818 17.264 1.00 97.88 284 PRO A O 1
ATOM 2157 N N . LEU A 1 285 ? -5.280 2.732 15.134 1.00 97.06 285 LEU A N 1
ATOM 2158 C CA . LEU A 1 285 ? -3.856 2.619 15.425 1.00 97.06 285 LEU A CA 1
ATOM 2159 C C . LEU A 1 285 ? -3.106 3.772 14.738 1.00 97.06 285 LEU A C 1
ATOM 2161 O O . LEU A 1 285 ? -3.227 3.968 13.527 1.00 97.06 285 LEU A O 1
ATOM 2165 N N . GLY A 1 286 ? -2.353 4.545 15.527 1.00 97.31 286 GLY A N 1
ATOM 2166 C CA . GLY A 1 286 ? -1.550 5.683 15.061 1.00 97.31 286 GLY A CA 1
ATOM 2167 C C . GLY A 1 286 ? -0.113 5.312 14.671 1.00 97.31 286 GLY A C 1
ATOM 2168 O O . GLY A 1 286 ? 0.359 4.202 14.929 1.00 97.31 286 GLY A O 1
ATOM 2169 N N . SER A 1 287 ? 0.616 6.253 14.068 1.00 96.25 287 SER A N 1
ATOM 2170 C CA . SER A 1 287 ? 1.966 6.020 13.539 1.00 96.25 287 SER A CA 1
ATOM 2171 C C . SER A 1 287 ? 3.007 5.636 14.611 1.00 96.25 287 SER A C 1
ATOM 2173 O O . SER A 1 287 ? 3.964 4.916 14.311 1.00 96.25 287 SER A O 1
ATOM 2175 N N . ASN A 1 288 ? 2.803 6.013 15.878 1.00 96.12 288 ASN A N 1
ATOM 2176 C CA . ASN A 1 288 ? 3.678 5.612 16.987 1.00 96.12 288 ASN A CA 1
ATOM 2177 C C . ASN A 1 288 ? 3.606 4.104 17.268 1.00 96.12 288 ASN A C 1
ATOM 2179 O O . ASN A 1 288 ? 4.632 3.425 17.387 1.00 96.12 288 ASN A O 1
ATOM 2183 N N . ALA A 1 289 ? 2.390 3.561 17.356 1.00 96.50 289 ALA A N 1
ATOM 2184 C CA . ALA A 1 289 ? 2.171 2.126 17.500 1.00 96.50 289 ALA A CA 1
ATOM 2185 C C . ALA A 1 289 ? 2.588 1.373 16.226 1.00 96.50 289 ALA A C 1
ATOM 2187 O O . ALA A 1 289 ? 3.165 0.290 16.313 1.00 96.50 289 ALA A O 1
ATOM 2188 N N . TRP A 1 290 ? 2.393 1.975 15.050 1.00 95.44 290 TRP A N 1
ATOM 2189 C CA . TRP A 1 290 ? 2.816 1.413 13.767 1.00 95.44 290 TRP A CA 1
ATOM 2190 C C . TRP A 1 290 ? 4.322 1.174 13.719 1.00 95.44 290 TRP A C 1
ATOM 2192 O O . TRP A 1 290 ? 4.769 0.112 13.295 1.00 95.44 290 TRP A O 1
ATOM 2202 N N . GLU A 1 291 ? 5.112 2.140 14.187 1.00 95.69 291 GLU A N 1
ATOM 2203 C CA . GLU A 1 291 ? 6.565 2.017 14.219 1.00 95.69 291 GLU A CA 1
ATOM 2204 C C . GLU A 1 291 ? 7.019 0.852 15.107 1.00 95.69 291 GLU A C 1
ATOM 2206 O O . GLU A 1 291 ? 7.924 0.106 14.739 1.00 95.69 291 GLU A O 1
ATOM 2211 N N . LYS A 1 292 ? 6.367 0.639 16.254 1.00 95.81 292 LYS A N 1
ATOM 2212 C CA . LYS A 1 292 ? 6.633 -0.537 17.096 1.00 95.81 292 LYS A CA 1
ATOM 2213 C C . LYS A 1 292 ? 6.237 -1.824 16.366 1.00 95.81 292 LYS A C 1
ATOM 2215 O O . LYS A 1 292 ? 7.004 -2.784 16.353 1.00 95.81 292 LYS A O 1
ATOM 2220 N N . LEU A 1 293 ? 5.068 -1.825 15.728 1.00 95.06 293 LEU A N 1
ATOM 2221 C CA . LEU A 1 293 ? 4.508 -2.986 15.047 1.00 95.06 293 LEU A CA 1
ATOM 2222 C C . LEU A 1 293 ? 5.352 -3.428 13.845 1.00 95.06 293 LEU A C 1
ATOM 2224 O O . LEU A 1 293 ? 5.656 -4.608 13.699 1.00 95.06 293 LEU A O 1
ATOM 2228 N N . ARG A 1 294 ? 5.787 -2.501 12.989 1.00 95.19 294 ARG A N 1
ATOM 2229 C CA . ARG A 1 294 ? 6.624 -2.841 11.830 1.00 95.19 294 ARG A CA 1
ATOM 2230 C C . ARG A 1 294 ? 7.959 -3.447 12.264 1.00 95.19 294 ARG A C 1
ATOM 2232 O O . ARG A 1 294 ? 8.433 -4.379 11.621 1.00 95.19 294 ARG A O 1
ATOM 2239 N N . ILE A 1 295 ? 8.528 -2.985 13.384 1.00 94.94 295 ILE A N 1
ATOM 2240 C CA . ILE A 1 295 ? 9.747 -3.566 13.968 1.00 94.94 295 ILE A CA 1
ATOM 2241 C C . ILE A 1 295 ? 9.486 -5.000 14.431 1.00 94.94 295 ILE A C 1
ATOM 2243 O O . ILE A 1 295 ? 10.249 -5.898 14.078 1.00 94.94 295 ILE A O 1
ATOM 2247 N N . THR A 1 296 ? 8.419 -5.241 15.199 1.00 93.38 296 THR A N 1
ATOM 2248 C CA . THR A 1 296 ? 8.122 -6.583 15.730 1.00 93.38 296 THR A CA 1
ATOM 2249 C C . THR A 1 296 ? 7.749 -7.579 14.635 1.00 93.38 296 THR A C 1
ATOM 2251 O O . THR A 1 296 ? 8.078 -8.757 14.751 1.00 93.38 296 THR A O 1
ATOM 2254 N N . GLN A 1 297 ? 7.147 -7.105 13.542 1.00 91.62 297 GLN A N 1
ATOM 2255 C CA . GLN A 1 297 ? 6.853 -7.899 12.345 1.00 91.62 297 GLN A CA 1
ATOM 2256 C C . GLN A 1 297 ? 8.056 -8.040 11.394 1.00 91.62 297 GLN A C 1
ATOM 2258 O O . GLN A 1 297 ? 7.946 -8.687 10.355 1.00 91.62 297 GLN A O 1
ATOM 2263 N N . GLY A 1 298 ? 9.210 -7.446 11.720 1.00 91.56 298 GLY A N 1
ATOM 2264 C CA . GLY A 1 298 ? 10.425 -7.545 10.909 1.00 91.56 298 GLY A CA 1
ATOM 2265 C C . GLY A 1 298 ? 10.325 -6.852 9.547 1.00 91.56 298 GLY A C 1
ATOM 2266 O O . GLY A 1 298 ? 11.003 -7.259 8.607 1.00 91.56 298 GLY A O 1
ATOM 2267 N N . ARG A 1 299 ? 9.478 -5.823 9.421 1.00 92.19 299 ARG A N 1
ATOM 2268 C CA . ARG A 1 299 ? 9.298 -5.038 8.194 1.00 92.19 299 ARG A CA 1
ATOM 2269 C C . ARG A 1 299 ? 10.289 -3.857 8.191 1.00 92.19 299 ARG A C 1
ATOM 2271 O O . ARG A 1 299 ? 10.166 -2.959 9.033 1.00 92.19 299 ARG A O 1
ATOM 2278 N N . PRO A 1 300 ? 11.295 -3.849 7.294 1.00 93.75 300 PRO A N 1
ATOM 2279 C CA . PRO A 1 300 ? 12.308 -2.798 7.259 1.00 93.75 300 PRO A CA 1
ATOM 2280 C C . PRO A 1 300 ? 11.780 -1.540 6.554 1.00 93.75 300 PRO A C 1
ATOM 2282 O O . PRO A 1 300 ? 10.919 -1.635 5.679 1.00 93.75 300 PRO A O 1
ATOM 2285 N N . ALA A 1 301 ? 12.316 -0.368 6.905 1.00 94.19 301 ALA A N 1
ATOM 2286 C CA . ALA A 1 301 ? 11.902 0.912 6.319 1.00 94.19 301 ALA A CA 1
ATOM 2287 C C . ALA A 1 301 ? 13.077 1.708 5.705 1.00 94.19 301 ALA A C 1
ATOM 2289 O O . ALA A 1 301 ? 14.210 1.617 6.202 1.00 94.19 301 ALA A O 1
ATOM 2290 N N . PRO A 1 302 ? 12.832 2.518 4.652 1.00 94.06 302 PRO A N 1
ATOM 2291 C CA . PRO A 1 302 ? 13.807 3.471 4.116 1.00 94.06 302 PRO A CA 1
ATOM 2292 C C . PRO A 1 302 ? 14.368 4.417 5.173 1.00 94.06 302 PRO A C 1
ATOM 2294 O O . PRO A 1 302 ? 13.656 4.891 6.053 1.00 94.06 302 PRO A O 1
ATOM 2297 N N . GLY A 1 303 ? 15.675 4.677 5.101 1.00 91.44 303 GLY A N 1
ATOM 2298 C CA . GLY A 1 303 ? 16.365 5.558 6.051 1.00 91.44 303 GLY A CA 1
ATOM 2299 C C . GLY A 1 303 ? 16.592 4.947 7.439 1.00 91.44 303 GLY A C 1
ATOM 2300 O O . GLY A 1 303 ? 17.239 5.578 8.272 1.00 91.44 303 GLY A O 1
ATOM 2301 N N . LYS A 1 304 ? 16.107 3.721 7.675 1.00 92.75 304 LYS A N 1
ATOM 2302 C CA . LYS A 1 304 ? 16.341 2.936 8.891 1.00 92.75 304 LYS A CA 1
ATOM 2303 C C . LYS A 1 304 ? 17.146 1.690 8.538 1.00 92.75 304 LYS A C 1
ATOM 2305 O O . LYS A 1 304 ? 18.367 1.758 8.453 1.00 92.75 304 LYS A O 1
ATOM 2310 N N . GLU A 1 305 ? 16.478 0.569 8.280 1.00 93.38 305 GLU A N 1
ATOM 2311 C CA . GLU A 1 305 ? 17.132 -0.689 7.907 1.00 93.38 305 GLU A CA 1
ATOM 2312 C C . GLU A 1 305 ? 17.408 -0.777 6.398 1.00 93.38 305 GLU A C 1
ATOM 2314 O O . GLU A 1 305 ? 18.342 -1.460 5.978 1.00 93.38 305 GLU A O 1
ATOM 2319 N N . LEU A 1 306 ? 16.635 -0.064 5.570 1.00 92.50 306 LEU A N 1
ATOM 2320 C CA . LEU A 1 306 ? 16.887 0.037 4.133 1.00 92.50 306 LEU A CA 1
ATOM 2321 C C . LEU A 1 306 ? 17.794 1.242 3.863 1.00 92.50 306 LEU A C 1
ATOM 2323 O O . LEU A 1 306 ? 17.342 2.381 3.718 1.00 92.50 306 LEU A O 1
ATOM 2327 N N . THR A 1 307 ? 19.098 0.973 3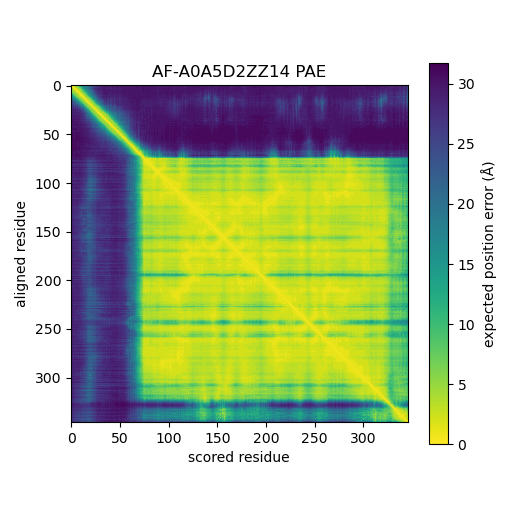.833 1.00 88.75 307 THR A N 1
ATOM 2328 C CA . THR A 1 307 ? 20.146 1.948 3.504 1.00 88.75 307 THR A CA 1
ATOM 2329 C C . THR A 1 307 ? 20.963 1.486 2.298 1.00 88.75 307 THR A C 1
ATOM 2331 O O . THR A 1 307 ? 20.850 0.355 1.822 1.00 88.75 307 THR A O 1
ATOM 2334 N N . ASN A 1 308 ? 21.865 2.351 1.826 1.00 85.19 308 ASN A N 1
ATOM 2335 C CA . ASN A 1 308 ? 22.805 2.013 0.755 1.00 85.19 308 ASN A CA 1
ATOM 2336 C C . ASN A 1 308 ? 23.845 0.943 1.146 1.00 85.19 308 ASN A C 1
ATOM 2338 O O . ASN A 1 308 ? 24.609 0.500 0.283 1.00 85.19 308 ASN A O 1
ATOM 2342 N N . ASP A 1 309 ? 23.889 0.525 2.411 1.00 85.38 309 ASP A N 1
ATOM 2343 C CA . ASP A 1 309 ? 24.858 -0.451 2.909 1.00 85.38 309 ASP A CA 1
ATOM 2344 C C . ASP A 1 309 ? 24.388 -1.891 2.692 1.00 85.38 309 ASP A C 1
ATOM 2346 O O . ASP A 1 309 ? 25.210 -2.781 2.448 1.00 85.38 309 ASP A O 1
ATOM 2350 N N . PHE A 1 310 ? 23.070 -2.107 2.686 1.00 83.25 310 PHE A N 1
ATOM 2351 C CA . PHE A 1 310 ? 22.454 -3.427 2.610 1.00 83.25 310 PHE A CA 1
ATOM 2352 C C . PHE A 1 310 ? 21.858 -3.694 1.229 1.00 83.25 310 PHE A C 1
ATOM 2354 O O . PHE A 1 310 ? 21.326 -2.812 0.548 1.00 83.25 310 PHE A O 1
ATOM 2361 N N . ASN A 1 311 ? 21.986 -4.935 0.773 1.00 85.94 311 ASN A N 1
ATOM 2362 C CA . ASN A 1 311 ? 21.239 -5.419 -0.385 1.00 85.94 311 ASN A CA 1
ATOM 2363 C C . ASN A 1 311 ? 19.928 -6.101 0.037 1.00 85.94 311 ASN A C 1
ATOM 2365 O O . ASN A 1 311 ? 19.666 -6.325 1.217 1.00 85.94 311 ASN A O 1
ATOM 2369 N N . VAL A 1 312 ? 19.106 -6.456 -0.949 1.00 85.50 312 VAL A N 1
ATOM 2370 C CA . VAL A 1 312 ? 17.755 -7.000 -0.730 1.00 85.50 312 VAL A CA 1
ATOM 2371 C C . VAL A 1 312 ? 17.759 -8.292 0.102 1.00 85.50 312 VAL A C 1
ATOM 2373 O O . VAL A 1 312 ? 16.877 -8.496 0.932 1.00 85.50 312 VAL A O 1
ATOM 2376 N N . LEU A 1 313 ? 18.773 -9.147 -0.071 1.00 85.31 313 LEU A N 1
ATOM 2377 C CA . LEU A 1 313 ? 18.890 -10.421 0.648 1.00 85.31 313 LEU A CA 1
ATOM 2378 C C . LEU A 1 313 ? 19.366 -10.225 2.090 1.00 85.31 313 LEU A C 1
ATOM 2380 O O . LEU A 1 313 ? 18.865 -10.882 3.001 1.00 85.31 313 LEU A O 1
ATOM 2384 N N . GLU A 1 314 ? 20.307 -9.301 2.297 1.00 86.94 314 GLU A N 1
ATOM 2385 C CA . GLU A 1 314 ? 20.776 -8.892 3.630 1.00 86.94 314 GLU A CA 1
ATOM 2386 C C . GLU A 1 314 ? 19.661 -8.225 4.444 1.00 86.94 314 GLU A C 1
ATOM 2388 O O . GLU A 1 314 ? 19.610 -8.393 5.658 1.00 86.94 314 GLU A O 1
ATOM 2393 N N . ALA A 1 315 ? 18.735 -7.534 3.774 1.00 85.94 315 ALA A N 1
ATOM 2394 C CA . ALA A 1 315 ? 17.549 -6.936 4.382 1.00 85.94 315 ALA A CA 1
ATOM 2395 C C . ALA A 1 315 ? 16.414 -7.946 4.664 1.00 85.94 315 ALA A C 1
ATOM 2397 O O . ALA A 1 315 ? 15.337 -7.548 5.097 1.00 85.94 315 ALA A O 1
ATOM 2398 N N . GLY A 1 316 ? 16.617 -9.244 4.400 1.00 86.50 316 GLY A N 1
ATOM 2399 C CA . GLY A 1 316 ? 15.622 -10.288 4.671 1.00 86.50 316 GLY A CA 1
ATOM 2400 C C . GLY A 1 316 ? 14.464 -10.361 3.667 1.00 86.50 316 GLY A C 1
ATOM 2401 O O . GLY A 1 316 ? 13.524 -11.122 3.877 1.00 86.50 316 GLY A O 1
ATOM 2402 N N . LEU A 1 317 ? 14.534 -9.643 2.542 1.00 87.62 317 LEU A N 1
ATOM 2403 C CA . LEU A 1 317 ? 13.435 -9.495 1.576 1.00 87.62 317 LEU A CA 1
ATOM 2404 C C . LEU A 1 317 ? 13.434 -10.580 0.489 1.00 87.62 317 LEU A C 1
ATOM 2406 O O . LEU A 1 317 ? 13.194 -10.321 -0.690 1.00 87.62 317 LEU A O 1
ATOM 2410 N N . TRP A 1 318 ? 13.710 -11.822 0.885 1.00 84.62 318 TRP A N 1
ATOM 2411 C CA . TRP A 1 318 ? 13.818 -12.968 -0.023 1.00 84.62 318 TRP A CA 1
ATOM 2412 C C . TRP A 1 318 ? 12.533 -13.216 -0.819 1.00 84.62 318 TRP A C 1
ATOM 2414 O O . TRP A 1 318 ? 12.591 -13.522 -2.009 1.00 84.62 318 TRP A O 1
ATOM 2424 N N . ASN A 1 319 ? 11.379 -13.032 -0.176 1.00 83.62 319 ASN A N 1
ATOM 2425 C CA . ASN A 1 319 ? 10.065 -13.289 -0.769 1.00 83.62 319 ASN A CA 1
ATOM 2426 C C . ASN A 1 319 ? 9.657 -12.240 -1.816 1.00 83.62 319 ASN A C 1
ATOM 2428 O O . ASN A 1 319 ? 8.769 -12.495 -2.625 1.00 83.62 319 ASN A O 1
ATOM 2432 N N . SER A 1 320 ? 10.332 -11.090 -1.845 1.00 83.31 320 SER A N 1
ATOM 2433 C CA . SER A 1 320 ? 10.022 -9.973 -2.742 1.00 83.31 320 SER A CA 1
ATOM 2434 C C . SER A 1 320 ? 10.921 -9.967 -3.996 1.00 83.31 320 SER A C 1
ATOM 2436 O O . SER A 1 320 ? 10.964 -8.981 -4.737 1.00 83.31 320 SER A O 1
ATOM 2438 N N . ILE A 1 321 ? 11.664 -11.055 -4.265 1.00 82.25 321 ILE A N 1
ATOM 2439 C CA . ILE A 1 321 ? 12.568 -11.198 -5.421 1.00 82.25 321 ILE A CA 1
ATOM 2440 C C . ILE A 1 321 ? 12.204 -12.420 -6.264 1.00 82.25 321 ILE A C 1
ATOM 2442 O O . ILE A 1 321 ? 12.101 -13.538 -5.769 1.00 82.25 321 ILE A O 1
ATOM 2446 N N . SER A 1 322 ? 12.143 -12.239 -7.585 1.00 82.31 322 SER A N 1
ATOM 2447 C CA . SER A 1 322 ? 12.114 -13.357 -8.530 1.00 82.31 322 SER A CA 1
ATOM 2448 C C . SER A 1 322 ? 13.511 -13.642 -9.091 1.00 82.31 322 SER A C 1
ATOM 2450 O O . SER A 1 322 ? 13.951 -12.988 -10.036 1.00 82.31 322 SER A O 1
ATOM 2452 N N . LEU A 1 323 ? 14.197 -14.668 -8.574 1.00 75.69 323 LEU A N 1
ATOM 2453 C CA . LEU A 1 323 ? 15.543 -15.058 -9.039 1.00 75.69 323 LEU A CA 1
ATOM 2454 C C . LEU A 1 323 ? 15.567 -15.606 -10.477 1.00 75.69 323 LEU A C 1
ATOM 2456 O O . LEU A 1 323 ? 16.582 -15.516 -11.165 1.00 75.69 323 LEU A O 1
ATOM 2460 N N . ASN A 1 324 ? 14.435 -16.127 -10.953 1.00 70.31 324 ASN A N 1
ATOM 2461 C CA . ASN A 1 324 ? 14.302 -16.722 -12.288 1.00 70.31 324 ASN A CA 1
ATOM 2462 C C . ASN A 1 324 ? 14.045 -15.688 -13.396 1.00 70.31 324 ASN A C 1
ATOM 2464 O O . ASN A 1 324 ? 13.832 -16.047 -14.552 1.00 70.31 324 ASN A O 1
ATOM 2468 N N . LYS A 1 325 ? 14.046 -14.401 -13.046 1.00 73.12 325 LYS A N 1
ATOM 2469 C CA . LYS A 1 325 ? 13.737 -13.296 -13.948 1.00 73.12 325 LYS A CA 1
ATOM 2470 C C . LYS A 1 325 ? 14.996 -12.736 -14.612 1.00 73.12 325 LYS A C 1
ATOM 2472 O O . LYS A 1 325 ? 16.048 -12.592 -13.982 1.00 73.12 325 LYS A O 1
ATOM 2477 N N . VAL A 1 326 ? 14.880 -12.362 -15.885 1.00 56.88 326 VAL A N 1
ATOM 2478 C CA . VAL A 1 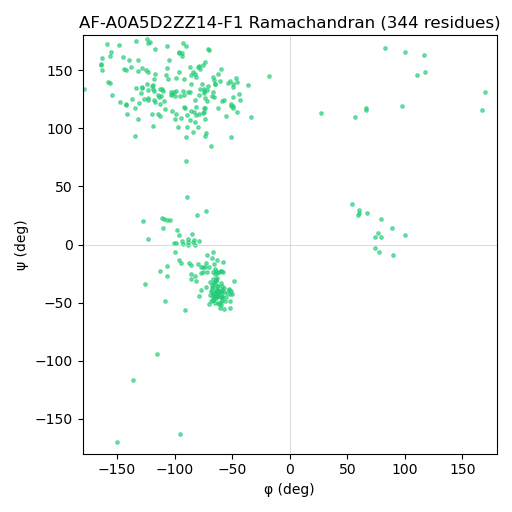326 ? 15.938 -11.657 -16.619 1.00 56.88 326 VAL A CA 1
ATOM 2479 C C . VAL A 1 326 ? 15.787 -10.151 -16.377 1.00 56.88 326 VAL A C 1
ATOM 2481 O O . VAL A 1 326 ? 14.872 -9.525 -16.892 1.00 56.88 326 VAL A O 1
ATOM 2484 N N . PHE A 1 327 ? 16.675 -9.555 -15.574 1.00 55.84 327 PHE A N 1
ATOM 2485 C CA . PHE A 1 327 ? 16.736 -8.096 -15.397 1.00 55.84 327 PHE A CA 1
ATOM 2486 C C . PHE A 1 327 ? 17.344 -7.429 -16.626 1.00 55.84 327 PHE A C 1
ATOM 2488 O O . PHE A 1 327 ? 18.439 -7.816 -17.041 1.00 55.84 327 PHE A O 1
ATOM 2495 N N . LEU A 1 328 ? 16.688 -6.391 -17.150 1.00 50.16 328 LEU A N 1
ATOM 2496 C CA . LEU A 1 328 ? 17.211 -5.649 -18.296 1.00 50.16 328 LEU A CA 1
ATOM 2497 C C . LEU A 1 328 ? 17.772 -4.261 -17.966 1.00 50.16 328 LEU A C 1
ATOM 2499 O O . LEU A 1 328 ? 18.673 -3.844 -18.685 1.00 50.16 328 LEU A O 1
ATOM 2503 N N . LEU A 1 329 ? 17.330 -3.548 -16.917 1.00 47.25 329 LEU A N 1
ATOM 2504 C CA . LEU A 1 329 ? 17.617 -2.100 -16.861 1.00 47.25 329 LEU A CA 1
ATOM 2505 C C . LEU A 1 329 ? 18.323 -1.575 -15.598 1.00 47.25 329 LEU A C 1
ATOM 2507 O O . LEU A 1 329 ? 19.222 -0.751 -15.746 1.00 47.25 329 LEU A O 1
ATOM 2511 N N . THR A 1 330 ? 18.106 -2.109 -14.392 1.00 47.06 330 THR A N 1
ATOM 2512 C CA . THR A 1 330 ? 18.843 -1.659 -13.179 1.00 47.06 330 THR A CA 1
ATOM 2513 C C . THR A 1 330 ? 20.253 -2.256 -13.024 1.00 47.06 330 THR A C 1
ATOM 2515 O O . THR A 1 330 ? 20.815 -2.313 -11.936 1.00 47.06 330 THR A O 1
ATOM 2518 N N . GLY A 1 331 ? 20.871 -2.643 -14.142 1.00 47.81 331 GLY A N 1
ATOM 2519 C CA . GLY A 1 331 ? 22.256 -3.093 -14.224 1.00 47.81 331 GLY A CA 1
ATOM 2520 C C . GLY A 1 331 ? 22.381 -4.612 -14.210 1.00 47.81 331 GLY A C 1
ATOM 2521 O O . GLY A 1 331 ? 22.069 -5.274 -13.224 1.00 47.81 331 GLY A O 1
ATOM 2522 N N . ALA A 1 332 ? 22.949 -5.174 -15.280 1.00 54.50 332 ALA A N 1
ATOM 2523 C CA . ALA A 1 332 ? 23.400 -6.568 -15.301 1.00 54.50 332 ALA A CA 1
ATOM 2524 C C . ALA A 1 332 ? 24.251 -6.916 -14.058 1.00 54.50 332 ALA A C 1
ATOM 2526 O O . ALA A 1 332 ? 24.150 -8.023 -13.536 1.00 54.50 332 ALA A O 1
ATOM 2527 N N . LYS A 1 333 ? 24.993 -5.927 -13.529 1.00 57.44 333 LYS A N 1
ATOM 2528 C CA . LYS A 1 333 ? 25.735 -6.005 -12.264 1.00 57.44 333 LYS A CA 1
ATOM 2529 C C . LYS A 1 333 ? 24.852 -6.199 -11.033 1.00 57.44 333 LYS A C 1
ATOM 2531 O O . LYS A 1 333 ? 25.207 -7.010 -10.191 1.00 57.44 333 LYS A O 1
ATOM 2536 N N . ALA A 1 334 ? 23.724 -5.497 -10.918 1.00 60.69 334 ALA A N 1
ATOM 2537 C CA . ALA A 1 334 ? 22.819 -5.662 -9.783 1.00 60.69 334 ALA A CA 1
ATOM 2538 C C . ALA A 1 334 ? 22.250 -7.087 -9.742 1.00 60.69 334 ALA A C 1
ATOM 2540 O O . ALA A 1 334 ? 22.259 -7.736 -8.700 1.00 60.69 334 ALA A O 1
ATOM 2541 N N . ARG A 1 335 ? 21.846 -7.616 -10.905 1.00 63.53 335 ARG A N 1
ATOM 2542 C CA . ARG A 1 335 ? 21.410 -9.012 -11.049 1.00 63.53 335 ARG A CA 1
ATOM 2543 C C . ARG A 1 335 ? 22.521 -9.996 -10.699 1.00 63.53 335 ARG A C 1
ATOM 2545 O O . ARG A 1 335 ? 22.281 -10.917 -9.928 1.00 63.53 335 ARG A O 1
ATOM 2552 N N . GLU A 1 336 ? 23.708 -9.824 -11.278 1.00 61.31 336 GLU A N 1
ATOM 2553 C CA . GLU A 1 336 ? 24.857 -10.696 -11.017 1.00 61.31 336 GLU A CA 1
ATOM 2554 C C . GLU A 1 336 ? 25.211 -10.696 -9.529 1.00 61.31 336 GLU A C 1
ATOM 2556 O O . GLU A 1 336 ? 25.442 -11.753 -8.953 1.00 61.31 336 GLU A O 1
ATOM 2561 N N . GLN A 1 337 ? 25.150 -9.534 -8.881 1.00 64.44 337 GLN A N 1
ATOM 2562 C CA . GLN A 1 337 ? 25.413 -9.386 -7.459 1.00 64.44 337 GLN A CA 1
ATOM 2563 C C . GLN A 1 337 ? 24.334 -10.053 -6.599 1.00 64.44 337 GLN A C 1
ATOM 2565 O O . GLN A 1 337 ? 24.691 -10.846 -5.732 1.00 64.44 337 GLN A O 1
ATOM 2570 N N . ILE A 1 338 ? 23.040 -9.817 -6.858 1.00 66.25 338 ILE A N 1
ATOM 2571 C CA . ILE A 1 338 ? 21.940 -10.488 -6.138 1.00 66.25 338 ILE A CA 1
ATOM 2572 C C . ILE A 1 338 ? 22.034 -12.007 -6.322 1.00 66.25 338 ILE A C 1
ATOM 2574 O O . ILE A 1 338 ? 21.953 -12.749 -5.349 1.00 66.25 338 ILE A O 1
ATOM 2578 N N . PHE A 1 339 ? 22.265 -12.483 -7.547 1.00 65.56 339 PHE A N 1
ATOM 2579 C CA . PHE A 1 339 ? 22.366 -13.913 -7.840 1.00 65.56 339 PHE A CA 1
ATOM 2580 C C . PHE A 1 339 ? 23.598 -14.552 -7.185 1.00 65.56 339 PHE A C 1
ATOM 2582 O O . PHE A 1 339 ? 23.505 -15.616 -6.581 1.00 65.56 339 PHE A O 1
ATOM 2589 N N . HIS A 1 340 ? 24.753 -13.890 -7.245 1.00 66.94 340 HIS A N 1
ATOM 2590 C CA . HIS A 1 340 ? 25.984 -14.366 -6.618 1.00 66.94 340 HIS A CA 1
ATOM 2591 C C . HIS A 1 340 ? 25.893 -14.370 -5.084 1.00 66.94 340 HIS A C 1
ATOM 2593 O O . HIS A 1 340 ? 26.411 -15.279 -4.439 1.00 66.94 340 HIS A O 1
ATOM 2599 N N . LEU A 1 341 ? 25.221 -13.385 -4.487 1.00 63.81 341 LEU A N 1
ATOM 2600 C CA . LEU A 1 341 ? 24.941 -13.364 -3.051 1.00 63.81 341 LEU A CA 1
ATOM 2601 C C . LEU A 1 341 ? 23.941 -14.450 -2.650 1.00 63.81 341 LEU A C 1
ATOM 2603 O O . LEU A 1 341 ? 24.149 -15.101 -1.632 1.00 63.81 341 LEU A O 1
ATOM 2607 N N . ALA A 1 342 ? 22.907 -14.696 -3.459 1.00 64.38 342 ALA A N 1
ATOM 2608 C CA . ALA A 1 342 ? 21.977 -15.798 -3.231 1.00 64.38 342 ALA A CA 1
ATOM 2609 C C . ALA A 1 342 ? 22.714 -17.146 -3.226 1.00 64.38 342 ALA A C 1
ATOM 2611 O O . ALA A 1 342 ? 22.534 -17.929 -2.303 1.00 64.38 342 ALA A O 1
ATOM 2612 N N . LEU A 1 343 ? 23.613 -17.377 -4.190 1.00 65.94 343 LEU A N 1
ATOM 2613 C CA . LEU A 1 343 ? 24.433 -18.593 -4.245 1.00 65.94 343 LEU A CA 1
ATOM 2614 C C . LEU A 1 343 ? 25.398 -18.750 -3.062 1.00 65.94 343 LEU A C 1
ATOM 2616 O O . LEU A 1 343 ? 25.723 -19.874 -2.706 1.00 65.94 343 LEU A O 1
ATOM 2620 N N . LYS A 1 344 ? 25.882 -17.653 -2.469 1.00 64.31 344 LYS A N 1
ATOM 2621 C CA . LYS A 1 344 ? 26.771 -17.695 -1.294 1.00 64.31 344 LYS A CA 1
ATOM 2622 C C . LYS A 1 344 ? 26.056 -18.028 0.014 1.00 64.31 344 LYS A C 1
ATOM 2624 O O . LYS A 1 344 ? 26.718 -18.449 0.956 1.00 64.31 344 LYS A O 1
ATOM 2629 N N . ASN A 1 345 ? 24.754 -17.766 0.078 1.00 54.88 345 ASN A N 1
ATOM 2630 C CA . ASN A 1 345 ? 23.927 -17.952 1.270 1.00 54.88 345 ASN A CA 1
ATOM 2631 C C . ASN A 1 345 ? 23.104 -19.258 1.232 1.00 54.88 345 ASN A C 1
ATOM 2633 O O . ASN A 1 345 ? 22.332 -19.502 2.158 1.00 54.88 345 ASN A O 1
ATOM 2637 N N . LEU A 1 346 ? 23.254 -20.065 0.171 1.00 52.69 346 LEU A N 1
ATOM 2638 C CA . LEU A 1 346 ? 22.718 -21.426 0.029 1.00 52.69 346 LEU A CA 1
ATOM 2639 C C . LEU A 1 346 ? 23.752 -22.465 0.480 1.00 52.69 346 LEU A C 1
ATOM 2641 O O . LEU A 1 346 ? 23.329 -23.477 1.079 1.00 52.69 346 LEU A O 1
#

pLDDT: mean 78.74, std 25.64, range [23.08, 98.69]

Organism: Gossypium mustelinum (NCBI:txid34275)

Sequence (346 aa):
MTTMTATATAPPCVAHLVSRSTARLQHSRAALLLHQNAAFRTKKTTKNNLSSRNTSSTIAAALPFELSPPPIDHDFLDSVTAEGAKVSEEGIIETFENDDEALDAFDNVVVVMDLSHFGRLRVSGDDRIQFLHNQTTANFECLSEGQGCETVFVTPTARTIDIAYAWIMKKAVLLVLSPETCGNITEMLNKYIFFADKVEIQDITKQTCLFALSGPKSSEVMANLNLGDLVGQPYGTNRHYNVNGMPVTVGVGNIISDEGFSLLMSPAAADSVWKTLLSQGAIPLGSNAWEKLRITQGRPAPGKELTNDFNVLEAGLWNSISLNKVFLLTGAKAREQIFHLALKNL

Nearest PDB structures (foldseek):
  1yx2-assembly1_A  TM=9.079E-01  e=4.226E-21  Bacillus subtilis
  1wos-assembly1_A  TM=8.398E-01  e=1.426E-18  Thermotoga maritima
  3gir-assembly1_A  TM=8.285E-01  e=5.268E-17  Bartonella henselae
  3a8i-assembly1_A  TM=8.199E-01  e=9.678E-16  Escherichia coli K-12
  3ttg-assembly1_A  TM=7.781E-01  e=1.254E-14  Leptospirillum rubarum

Secondary structure (DSSP, 8-state):
--------PPPPPP---------------------------------------------PPPPP---PPP-----HHHHHHHTT-EE-TTS-EEE-S-HHHHHHHHHHS-EEEE-TTSEEEEEESTTHHHHHHHHBSS-GGG--TT-EEEEEEE-TT-BEEEEEEEEE-SSEEEEEE-HHHHHHHHHHHHHT--TT---EEEE-GGG-EEEEEESTTHHHHHHHTT-GGGTT--TT-EEEEEETTEEEEEEE--SS-TTSEEEEE-HHHHHHHHHHHHHTTPEEE-HHHHHHHHHHTT---BTTTBSTT-BTTTTT-GGG--TTS---SS-HHHHHHHHHHHHH--

InterPro domains:
  IPR006222 GCVT, N-terminal domain [PF01571] (104-325)
  IPR027266 Aminomethyltransferase superfamily [G3DSA:3.30.1360.120] (77-342)
  IPR028896 Aminomethyltransferase-like [PTHR43757] (39-324)

Solvent-accessible surface area (backbone atoms only — not comparable to full-atom values): 20378 Å² total; per-residue (Å²): 139,85,84,84,86,81,86,83,83,82,80,85,85,79,82,83,79,85,82,81,85,84,87,84,90,80,89,86,87,87,81,92,79,90,83,83,89,84,82,90,87,87,84,85,90,84,87,83,89,87,82,92,74,93,72,76,87,72,71,76,74,78,69,82,84,72,80,64,72,70,76,77,70,76,51,49,65,61,55,44,40,75,74,55,36,43,62,47,99,86,71,45,51,39,33,59,89,40,49,69,59,29,55,52,25,36,75,72,31,19,22,34,29,82,45,44,74,35,23,31,36,41,33,21,51,88,40,32,52,64,51,51,30,33,59,36,37,28,67,42,85,85,58,50,72,37,28,34,46,55,26,33,37,50,41,58,79,34,20,30,53,43,65,32,44,34,36,32,45,94,69,33,35,40,35,39,30,52,55,90,46,34,65,60,51,52,54,54,54,57,73,70,60,51,97,84,55,46,60,46,81,41,81,41,28,96,63,35,34,32,35,36,36,31,24,78,41,31,53,57,47,33,40,76,70,74,47,43,86,55,56,91,51,60,57,24,33,38,51,81,49,70,59,97,88,39,64,34,36,41,28,27,14,45,96,82,38,67,76,19,28,24,42,39,29,38,63,91,46,45,45,64,51,51,54,50,44,43,75,64,63,31,36,71,42,21,51,58,38,45,56,55,48,32,56,78,68,68,50,75,43,63,86,67,68,29,31,84,87,34,34,49,66,79,64,68,45,60,91,27,48,40,86,91,57,87,71,73,64,46,36,66,62,16,52,51,49,54,52,54,51,54,64,72,75,109

Foldseek 3Di:
DDDDDDDDDDDDDDDDDPDDDDDDDDDDDDDDDDDDDDDDDDDDDDDDDDDDDDDPPPPPPDDPPPPPDPPPQPQLLNVVVVVQFDADPLRFGADSVCLVVLLVCQAANKAKEWPLLWWKKWKFFDCSQVLVLQQWFDNSVPDDAQAWAKIFGAALQQATAWIWTWAHHPGTIMITTGNVCNVVVQVVSVVPDDPPDGIDMDTCSLFKIKMKMHHPCQLVLCVVVVNNVQQPPFFNRKDWDADPNFIKIKTQDDLQDNRIMMIMGGSSCSNVVVVSSVVSVHHYHGPNSVVVRCVVSLRDGGPGLRDRVDHCVRSVNPRNGDLVGDHDPSHPNSNVVVNVVVVVVD

Mean predicted aligned error: 12.98 Å

=== Feature glossary ===
The record interleaves many kinds of information about one protein. Here is each kind framed as the question it answers.

Q: Are the domains correctly placed relative to each other?
A: Predicted aligned error is AlphaFold's pairwise confidence. Unlike pLDDT (per-residue), PAE is per-residue-pair and captures whether two parts of the structure are correctly placed relative to each other. Units are ångströms of expected positional error.

Q: Which residues are in helices, strands, or loops?
A: Eight-state secondary structure (DSSP): H is the canonical α-helix, G the tighter 3₁₀-helix, I the wider π-helix; E/B are β-structure, T and S are turns and bends, and '-' is everything else. DSSP derives these from the pattern of main-chain N–H···O=C hydrogen bonds, not from the sequence.

Q: What if only a Cα trace is available?
A: P-SEA three-state annotation labels each residue as helix, strand, or coil based purely on the geometry of the Cα trace. It serves as a fallback when the full backbone (and thus DSSP) is unavailable.

Q: What are the backbone torsion angles?
A: φ (phi) and ψ (psi) are the two rotatable backbone dihedrals per residue: φ is the C(i-1)–N–Cα–C torsion, ψ is the N–Cα–C–N(i+1) torsion, both in degrees on (−180°, 180°]. α-helical residues cluster near (−60°, −45°); β-strand residues near (−120°, +130°). A Ramachandran plot is simply a scatter of (φ, ψ) for every residue.

Q: What known structures does this most resemble?
A: Structural nearest neighbors (via Foldseek easy-search vs the PDB). Reported per hit: target PDB id, E-value, and alignment TM-score. A TM-score above ~0.5 is the conventional threshold for 'same fold'.

Q: What family and function is it annotated with?
A: Database cross-references. InterPro integrates a dozen domain/family signature databases into unified entries with residue-range hits. GO terms attach function/process/location labels with evidence codes. CATH codes position the fold in a four-level structural taxonomy. Organism is the NCBI-taxonomy species name.

Q: Which residues are buried vs exposed?
A: Solvent accessibility: the surface area of each residue that a 1.4 Å water probe can touch, in Å². When only backbone atoms are present the absolute values are lower than full-atom SASA (side chains contribute most of the area) and are flagged as backbone-only.

Q: What do the diagnostic plots show?
A: Three diagnostic plots accompany the record. The Cα contact map visualizes the tertiary structure as a 2D adjacency matrix (8 Å cutoff, sequence-local contacts suppressed). The Ramachandran plot shows the distribution of backbone (φ, ψ) torsions, with points in the α and β basins reflecting secondary structure content. The PAE plot shows AlphaFold's inter-residue confidence as a color matrix.

Q: What is the amino-acid chain?
A: The amino-acid sequence is the protein's primary structure: the linear order of residues from the N-terminus to the C-terminus, written in one-letter code. Everything else here — the 3D coordinates, the secondary structure, the domain annotations — is ultimately a consequence of this string.

Q: What do the rendered images show?
A: The six renders are orthographic views along the three Cartesian axes in both directions. Representation (cartoon, sticks, or surface) and color scheme (sequence-rainbow or by-chain) vary across proteins so the training set covers all the common visualization conventions.

Q: Where is each backbone atom in 3D?
A: The mmCIF table is the protein's shape written out atom by atom. For each backbone N, Cα, C, and carbonyl O, it records an (x, y, z) coordinate triple in Å plus the residue type, chain letter, and residue number.

Q: How mobile is each atom in the crystal?
A: For experimental (PDB) structures, the B-factor (temperature factor) quantifies the positional spread of each atom in the crystal — a combination of thermal vibration and static disorder — in units of Å². High B-factors mark flexible loops or poorly resolved regions; low B-factors mark the rigid, well-ordered core.

Q: How big and how compact is the whole molecule?
A: Three whole-structure scalars: the radius of gyration (RMS distance of Cα from centroid, in Å), the count of Cα–Cα contacts (pairs closer than 8 Å and separated by more than four residues in sequence — i.e. tertiary, not local, contacts), and the bounding-box dimensions. Together they distinguish compact globular folds from extended fibres or disordered chains.

Q: What does the local fold look like, residue by residue?
A: A 3Di character summarizes, for each residue, the relative orientation of the Cα frame of its nearest spatial neighbor. Because it encodes fold topology rather than chemistry, 3Di alignments detect remote structural similarity that sequence alignment misses.

Q: How confident is the AlphaFold model at each residue?
A: For AlphaFold models, the B-factor field carries pLDDT — the model's own estimate of local accuracy on a 0–100 scale. Regions with pLDDT<50 should be treated as essentially unmodeled; they often correspond to intrinsically disordered segments.